Protein AF-A0A9E7K334-F1 (afdb_monomer_lite)

InterPro domains:
  IPR000999 Ribonuclease III domain [PF00636] (118-177)
  IPR000999 Ribonuclease III domain [PS00517] (118-126)
  IPR000999 Ribonuclease III domain [PS50142] (82-189)
  IPR000999 Ribonuclease III domain [SM00535] (97-189)
  IPR000999 Ribonuclease III domain [cd00593] (10-52)
  IPR000999 Ribonuclease III domain [cd00593] (98-179)
  IPR036389 Ribonuclease III, endonuclease domain superfamily [G3DSA:1.10.1520.10] (3-56)
  IPR036389 Ribonuclease III, endonuclease domain superfamily [G3DSA:1.10.1520.10] (74-189)
  IPR036389 Ribonuclease III, endonuclease domain superfamily [SSF69065] (11-59)
  IPR036389 Ribonuclease III, endonuclease domain superfamily [SSF69065] (74-184)

Foldseek 3Di:
DDDDPPPPAADADPVRDGPGPDPVVVVVLVVVLVVLCVVPNPVSSCVVCVVVVNNDDPDVVVVVVVLVVQQVQVVVDDPVLLVVVCVLVVHDDPRSSLVVLCQEDCQCVVVPDPGHNPVVVVVVLVVQLVVQLVVCVVVPPPDDPVVSVVSSVVSPDPVVVLLVCVVSVVNVSRDHDDPVVVVVNVVSD

Organism: NCBI:txid320322

Secondary structure (DSSP, 8-state):
---------SEEPTTS-EE-S-HHHHHHHHHHHHHHHHHHHHHHHHHHHHHTT------HHHHHHHHHHHHHHHTTS-HHHHHHHHHHHT---SSHHHHHHHTB-GGGGGGT-S--THHHHHHHHHHHHHHHHHHHHHH-TTS-HHHHHHHHHHHS-HHHHHHHHHHTT-GGG-B---HHHHHHHHTT-

pLDDT: mean 79.36, std 13.95, range [35.25, 97.0]

Sequence (189 aa):
MTEEISVVVGNPCDKDHRWMCSKTIADCVEALVGAYYAGGGLPAALQVMRWLGVNIKIDKVLVEEAKMSAFHWYHLSKVSEIEFLESKLNYMFTVKGLLLEAITHPSLQELGLDYCYQRLEFLGDSVWDLLITWHHFLSRKNIDPGVLTDLRSASVNNENFAQVAVRNNFDKYLRHSSGILSAQIKDCY

Structure (mmCIF, N/CA/C/O backbone):
data_AF-A0A9E7K334-F1
#
_entry.id   AF-A0A9E7K334-F1
#
loop_
_atom_site.group_PDB
_atom_site.id
_atom_site.type_symbol
_atom_site.label_atom_id
_atom_site.label_alt_id
_atom_site.label_comp_id
_atom_site.label_asym_id
_atom_site.label_entity_id
_atom_site.label_seq_id
_atom_site.pdbx_PDB_ins_code
_atom_site.Cartn_x
_atom_site.Cartn_y
_atom_site.Cartn_z
_atom_site.occupancy
_atom_site.B_iso_or_equiv
_atom_site.auth_seq_id
_atom_site.auth_comp_id
_atom_site.auth_asym_id
_atom_site.auth_atom_id
_atom_site.pdbx_PDB_model_num
ATOM 1 N N . MET A 1 1 ? 33.412 -31.595 -3.167 1.00 35.25 1 MET A N 1
ATOM 2 C CA . MET A 1 1 ? 33.852 -30.255 -2.731 1.00 35.25 1 MET A CA 1
ATOM 3 C C . MET A 1 1 ? 33.521 -29.290 -3.847 1.00 35.25 1 MET A C 1
ATOM 5 O O . MET A 1 1 ? 34.287 -29.172 -4.789 1.00 35.25 1 MET A O 1
ATOM 9 N N . THR A 1 2 ? 32.327 -28.714 -3.811 1.00 35.31 2 THR A N 1
ATOM 10 C CA . THR A 1 2 ? 31.955 -27.595 -4.679 1.00 35.31 2 THR A CA 1
ATOM 11 C C . THR A 1 2 ? 32.258 -26.336 -3.888 1.00 35.31 2 THR A C 1
ATOM 13 O O . THR A 1 2 ? 31.645 -26.119 -2.846 1.00 35.31 2 THR A O 1
ATOM 16 N N . GLU A 1 3 ? 33.269 -25.588 -4.319 1.00 38.59 3 GLU A N 1
ATOM 17 C CA . GLU A 1 3 ? 33.616 -24.291 -3.742 1.00 38.59 3 GLU A CA 1
ATOM 18 C C . GLU A 1 3 ? 32.412 -23.352 -3.881 1.00 38.59 3 GLU A C 1
ATOM 20 O O . GLU A 1 3 ? 31.950 -23.073 -4.989 1.00 38.59 3 GLU A O 1
ATOM 25 N N . GLU A 1 4 ? 31.871 -22.898 -2.748 1.00 40.00 4 GLU A N 1
ATOM 26 C CA . GLU A 1 4 ? 30.969 -21.752 -2.723 1.00 40.00 4 GLU A CA 1
ATOM 27 C C . GLU A 1 4 ? 31.766 -20.536 -3.191 1.00 40.00 4 GLU A C 1
ATOM 29 O O . GLU A 1 4 ? 32.668 -20.056 -2.504 1.00 40.00 4 GLU A O 1
ATOM 34 N N . ILE A 1 5 ? 31.448 -20.052 -4.390 1.00 37.56 5 ILE A N 1
ATOM 35 C CA . ILE A 1 5 ? 31.971 -18.786 -4.889 1.00 37.56 5 ILE A CA 1
ATOM 36 C C . ILE A 1 5 ? 31.376 -17.694 -4.000 1.00 37.56 5 ILE A C 1
ATOM 38 O O . ILE A 1 5 ? 30.218 -17.302 -4.158 1.00 37.56 5 ILE A O 1
ATOM 42 N N . SER A 1 6 ? 32.163 -17.211 -3.041 1.00 38.16 6 SER A N 1
ATOM 43 C CA . SER A 1 6 ? 31.840 -16.027 -2.259 1.00 38.16 6 SER A CA 1
ATOM 44 C C . SER A 1 6 ? 31.904 -14.814 -3.184 1.00 38.16 6 SER A C 1
ATOM 46 O O . SER A 1 6 ? 32.956 -14.231 -3.443 1.00 38.16 6 SER A O 1
ATOM 48 N N . VAL A 1 7 ? 30.753 -14.435 -3.738 1.00 44.81 7 VAL A N 1
ATOM 49 C CA . VAL A 1 7 ? 30.624 -13.185 -4.485 1.00 44.81 7 VAL A CA 1
ATOM 50 C C . VAL A 1 7 ? 30.766 -12.041 -3.481 1.00 44.81 7 VAL A C 1
ATOM 52 O O . VAL A 1 7 ? 29.815 -11.655 -2.802 1.00 44.81 7 VAL A O 1
ATOM 55 N N . VAL A 1 8 ? 31.983 -11.516 -3.342 1.00 47.50 8 VAL A N 1
ATOM 56 C CA . VAL A 1 8 ? 32.253 -10.327 -2.530 1.00 47.50 8 VAL A CA 1
ATOM 57 C C . VAL A 1 8 ? 31.728 -9.113 -3.295 1.00 47.50 8 VAL A C 1
ATOM 59 O O . VAL A 1 8 ? 32.392 -8.570 -4.175 1.00 47.50 8 VAL A O 1
ATOM 62 N N . VAL A 1 9 ? 30.491 -8.713 -2.993 1.00 49.50 9 VAL A N 1
ATOM 63 C CA . VAL A 1 9 ? 29.871 -7.514 -3.568 1.00 49.50 9 VAL A CA 1
ATOM 64 C C . VAL A 1 9 ? 30.373 -6.275 -2.818 1.00 49.50 9 VAL A C 1
ATOM 66 O O . VAL A 1 9 ? 29.851 -5.925 -1.758 1.00 49.50 9 VAL A O 1
ATOM 69 N N . GLY A 1 10 ? 31.364 -5.602 -3.406 1.00 52.12 10 GLY A N 1
ATOM 70 C CA . GLY A 1 10 ? 31.770 -4.237 -3.062 1.00 52.12 10 GLY A CA 1
ATOM 71 C C . GLY A 1 10 ? 32.963 -4.104 -2.112 1.00 52.12 10 GLY A C 1
ATOM 72 O O . GLY A 1 10 ? 33.175 -4.931 -1.227 1.00 52.12 10 GLY A O 1
ATOM 73 N N . ASN A 1 11 ? 33.734 -3.025 -2.287 1.00 49.75 11 ASN A N 1
ATOM 74 C CA . ASN A 1 11 ? 34.810 -2.665 -1.362 1.00 49.75 11 ASN A CA 1
ATOM 75 C C . ASN A 1 11 ? 34.204 -2.073 -0.073 1.00 49.75 11 ASN A C 1
ATOM 77 O O . ASN A 1 11 ? 33.336 -1.194 -0.169 1.00 49.75 11 ASN A O 1
ATOM 81 N N . PRO A 1 12 ? 34.634 -2.523 1.118 1.00 48.94 12 PRO A N 1
ATOM 82 C CA . PRO A 1 12 ? 34.225 -1.919 2.380 1.00 48.94 12 PRO A CA 1
ATOM 83 C C . PRO A 1 12 ? 34.868 -0.532 2.548 1.00 48.94 12 PRO A C 1
ATOM 85 O O . PRO A 1 12 ? 36.036 -0.333 2.221 1.00 48.94 12 PRO A O 1
ATOM 88 N N . CYS A 1 13 ? 34.097 0.429 3.052 1.00 55.19 13 CYS A N 1
ATOM 89 C CA . CYS A 1 13 ? 34.580 1.727 3.535 1.00 55.19 13 CYS A CA 1
ATOM 90 C C . CYS A 1 13 ? 34.725 1.690 5.067 1.00 55.19 13 CYS A C 1
ATOM 92 O O . CYS A 1 13 ? 34.032 0.914 5.722 1.00 55.19 13 CYS A O 1
ATOM 94 N N . ASP A 1 14 ? 35.533 2.588 5.642 1.00 55.50 14 ASP A N 1
ATOM 95 C CA . ASP A 1 14 ? 35.816 2.763 7.085 1.00 55.50 14 ASP A CA 1
ATOM 96 C C . ASP A 1 14 ? 34.581 3.018 7.992 1.00 55.50 14 ASP A C 1
ATOM 98 O O . ASP A 1 14 ? 34.719 3.306 9.179 1.00 55.50 14 ASP A O 1
ATOM 102 N N . LYS A 1 15 ? 33.363 2.951 7.438 1.00 58.75 15 LYS A N 1
ATOM 103 C CA . LYS A 1 15 ? 32.066 3.126 8.115 1.00 58.75 15 LYS A CA 1
ATOM 104 C C . LYS A 1 15 ? 31.088 1.965 7.864 1.00 58.75 15 LYS A C 1
ATOM 106 O O . LYS A 1 15 ? 29.882 2.182 7.885 1.00 58.75 15 LYS A O 1
ATOM 111 N N . ASP A 1 16 ? 31.582 0.772 7.530 1.00 53.31 16 ASP A N 1
ATOM 112 C CA . ASP A 1 16 ? 30.775 -0.419 7.191 1.00 53.31 16 ASP A CA 1
ATOM 113 C C . ASP A 1 16 ? 29.816 -0.246 5.993 1.00 53.31 16 ASP A C 1
ATOM 115 O O . ASP A 1 16 ? 28.934 -1.070 5.741 1.00 53.31 16 ASP A O 1
ATOM 119 N N . HIS A 1 17 ? 30.005 0.796 5.179 1.00 48.62 17 HIS A N 1
ATOM 120 C CA . HIS A 1 17 ? 29.301 0.929 3.909 1.00 48.62 17 HIS A CA 1
ATOM 121 C C . HIS A 1 17 ? 29.925 -0.006 2.869 1.00 48.62 17 HIS A C 1
ATOM 123 O O . HIS A 1 17 ? 31.137 0.026 2.642 1.00 48.62 17 HIS A O 1
ATOM 129 N N . ARG A 1 18 ? 29.097 -0.802 2.187 1.00 50.75 18 ARG A N 1
ATOM 130 C CA . ARG A 1 18 ? 29.520 -1.559 1.002 1.00 50.75 18 ARG A CA 1
ATOM 131 C C . ARG A 1 18 ? 29.333 -0.697 -0.237 1.00 50.75 18 ARG A C 1
ATOM 133 O O . ARG A 1 18 ? 28.209 -0.335 -0.579 1.00 50.75 18 ARG A O 1
ATOM 140 N N . TRP A 1 19 ? 30.423 -0.383 -0.930 1.00 48.03 19 TRP A N 1
ATOM 141 C CA . TRP A 1 19 ? 30.354 0.268 -2.236 1.00 48.03 19 TRP A CA 1
ATOM 142 C C . TRP A 1 19 ? 29.969 -0.785 -3.280 1.00 48.03 19 TRP A C 1
ATOM 144 O O . TRP A 1 19 ? 30.826 -1.496 -3.803 1.00 48.03 19 TRP A O 1
ATOM 154 N N . MET A 1 20 ? 28.667 -0.966 -3.524 1.00 54.03 20 MET A N 1
ATOM 155 C CA . MET A 1 20 ? 28.202 -1.902 -4.550 1.00 54.03 20 MET A CA 1
ATOM 156 C C . MET A 1 20 ? 28.583 -1.394 -5.945 1.00 54.03 20 MET A C 1
ATOM 158 O O . MET A 1 20 ? 28.435 -0.212 -6.259 1.00 54.03 20 MET A O 1
ATOM 162 N N . CYS A 1 21 ? 29.097 -2.303 -6.775 1.00 53.19 21 CYS A N 1
ATOM 163 C CA . CYS A 1 21 ? 29.478 -2.051 -8.159 1.00 53.19 21 CYS A CA 1
ATOM 164 C C . CYS A 1 21 ? 28.343 -1.378 -8.948 1.00 53.19 21 CYS A C 1
ATOM 166 O O . CYS A 1 21 ? 27.245 -1.912 -8.997 1.00 53.19 21 CYS A O 1
ATOM 168 N N . SER A 1 22 ? 28.669 -0.242 -9.580 1.00 66.62 22 SER A N 1
ATOM 169 C CA . SER A 1 22 ? 27.942 0.499 -10.625 1.00 66.62 22 SER A CA 1
ATOM 170 C C . SER A 1 22 ? 26.412 0.558 -10.507 1.00 66.62 22 SER A C 1
ATOM 172 O O . SER A 1 22 ? 25.726 -0.428 -10.759 1.00 66.62 22 SER A O 1
ATOM 174 N N . LYS A 1 23 ? 25.870 1.764 -10.275 1.00 76.50 23 LYS A N 1
ATOM 175 C CA . LYS A 1 23 ? 24.434 2.095 -10.383 1.00 76.50 23 LYS A CA 1
ATOM 176 C C . LYS A 1 23 ? 23.747 1.405 -11.575 1.00 76.50 23 LYS A C 1
ATOM 178 O O . LYS A 1 23 ? 22.671 0.851 -11.419 1.00 76.50 23 LYS A O 1
ATOM 183 N N . THR A 1 24 ? 24.436 1.309 -12.711 1.00 82.19 24 THR A N 1
ATOM 184 C CA . THR A 1 24 ? 23.955 0.622 -13.915 1.00 82.19 24 THR A CA 1
ATOM 185 C C . THR A 1 24 ? 23.600 -0.854 -13.700 1.00 82.19 24 THR A C 1
ATOM 187 O O . THR A 1 24 ? 22.625 -1.323 -14.271 1.00 82.19 24 THR A O 1
ATOM 190 N N . ILE A 1 25 ? 24.359 -1.609 -12.898 1.00 83.56 25 ILE A N 1
ATOM 191 C CA . ILE A 1 25 ? 24.063 -3.028 -12.627 1.00 83.56 25 ILE A CA 1
ATOM 192 C C . ILE A 1 25 ? 22.787 -3.146 -11.791 1.00 83.56 25 ILE A C 1
ATOM 194 O O . ILE A 1 25 ? 21.953 -4.003 -12.080 1.00 83.56 25 ILE A O 1
ATOM 198 N N . ALA A 1 26 ? 22.618 -2.276 -10.792 1.00 84.75 26 ALA A N 1
ATOM 199 C CA . ALA A 1 26 ? 21.392 -2.216 -10.002 1.00 84.75 26 ALA A CA 1
ATOM 200 C C . ALA A 1 26 ? 20.187 -1.863 -10.889 1.00 84.75 26 ALA A C 1
ATOM 202 O O . ALA A 1 26 ? 19.209 -2.608 -10.893 1.00 84.75 26 ALA A O 1
ATOM 203 N N . ASP A 1 27 ? 20.313 -0.831 -11.729 1.00 87.38 27 ASP A N 1
ATOM 204 C CA . ASP A 1 27 ? 19.273 -0.428 -12.683 1.00 87.38 27 ASP A CA 1
ATOM 205 C C . ASP A 1 27 ? 18.908 -1.586 -13.646 1.00 87.38 27 ASP A C 1
ATOM 207 O O . ASP A 1 27 ? 17.738 -1.813 -13.957 1.00 87.38 27 ASP A O 1
ATOM 211 N N . CYS A 1 28 ? 19.890 -2.381 -14.099 1.00 91.12 28 CYS A N 1
ATOM 212 C CA . CYS A 1 28 ? 19.638 -3.566 -14.929 1.00 91.12 28 CYS A CA 1
ATOM 213 C C . CYS A 1 28 ? 18.858 -4.661 -14.187 1.00 91.12 28 CYS A C 1
ATOM 215 O O . CYS A 1 28 ? 17.998 -5.308 -14.788 1.00 91.12 28 CYS A O 1
ATOM 217 N N . VAL A 1 29 ? 19.149 -4.889 -12.904 1.00 91.62 29 VAL A N 1
ATOM 218 C CA . VAL A 1 29 ? 18.409 -5.854 -12.077 1.00 91.62 29 VAL A CA 1
ATOM 219 C C . VAL A 1 29 ? 16.972 -5.377 -11.856 1.00 91.62 29 VAL A C 1
ATOM 221 O O . VAL A 1 29 ? 16.045 -6.170 -12.012 1.00 91.62 29 VAL A O 1
ATOM 224 N N . GLU A 1 30 ? 16.763 -4.089 -11.575 1.00 91.75 30 GLU A N 1
ATOM 225 C CA . GLU A 1 30 ? 15.427 -3.491 -11.456 1.00 91.75 30 GLU A CA 1
ATOM 226 C C . GLU A 1 30 ? 14.624 -3.647 -12.754 1.00 91.75 30 GLU A C 1
ATOM 228 O O . GLU A 1 30 ? 13.479 -4.108 -12.731 1.00 91.75 30 GLU A O 1
ATOM 233 N N . ALA A 1 31 ? 15.244 -3.357 -13.901 1.00 93.19 31 ALA A N 1
ATOM 234 C CA . ALA A 1 31 ? 14.626 -3.538 -15.211 1.00 93.19 31 ALA A CA 1
ATOM 235 C C . ALA A 1 31 ? 14.276 -5.009 -15.492 1.00 93.19 31 ALA A C 1
ATOM 237 O O . ALA A 1 31 ? 13.211 -5.297 -16.043 1.00 93.19 31 ALA A O 1
ATOM 238 N N . LEU A 1 32 ? 15.133 -5.953 -15.088 1.00 95.50 32 LEU A N 1
ATOM 239 C CA . LEU A 1 32 ? 14.876 -7.385 -15.228 1.00 95.50 32 LEU A CA 1
ATOM 240 C C . LEU A 1 32 ? 13.668 -7.822 -14.388 1.00 95.50 32 LEU A C 1
ATOM 242 O O . LEU A 1 32 ? 12.778 -8.499 -14.903 1.00 95.50 32 LEU A O 1
ATOM 246 N N . VAL A 1 33 ? 13.599 -7.408 -13.120 1.00 95.44 33 VAL A N 1
ATOM 247 C CA . VAL A 1 33 ? 12.440 -7.678 -12.253 1.00 95.44 33 VAL A CA 1
ATOM 248 C C . VAL A 1 33 ? 11.169 -7.075 -12.856 1.00 95.44 33 VAL A C 1
ATOM 250 O O . VAL A 1 33 ? 10.146 -7.759 -12.937 1.00 95.44 33 VAL A O 1
ATOM 253 N N . GLY A 1 34 ? 11.249 -5.840 -13.359 1.00 94.81 34 GLY A N 1
ATOM 254 C CA . GLY A 1 34 ? 10.156 -5.170 -14.063 1.00 94.81 34 GLY A CA 1
ATOM 255 C C . GLY A 1 34 ? 9.679 -5.936 -15.300 1.00 94.81 34 GLY A C 1
ATOM 256 O O . GLY A 1 34 ? 8.475 -6.086 -15.494 1.00 94.81 34 GLY A O 1
ATOM 257 N N . ALA A 1 35 ? 10.590 -6.495 -16.100 1.00 96.06 35 ALA A N 1
ATOM 258 C CA . ALA A 1 35 ? 10.247 -7.303 -17.271 1.00 96.06 35 ALA A CA 1
ATOM 259 C C . ALA A 1 35 ? 9.512 -8.601 -16.893 1.00 96.06 35 ALA A C 1
ATOM 261 O O . ALA A 1 35 ? 8.502 -8.942 -17.513 1.00 96.06 35 ALA A O 1
ATOM 262 N N . TYR A 1 36 ? 9.971 -9.299 -15.848 1.00 97.00 36 TYR A N 1
ATOM 263 C CA . TYR A 1 36 ? 9.280 -10.482 -15.325 1.00 97.00 36 TYR A CA 1
ATOM 264 C C . TYR A 1 36 ? 7.883 -10.125 -14.809 1.00 97.00 36 TYR A C 1
ATOM 266 O O . TYR A 1 36 ? 6.915 -10.810 -15.144 1.00 97.00 36 TYR A O 1
ATOM 274 N N . TYR A 1 37 ? 7.756 -9.035 -14.049 1.00 96.00 37 TYR A N 1
ATOM 275 C CA . TYR A 1 37 ? 6.459 -8.571 -13.562 1.00 96.00 37 TYR A CA 1
ATOM 276 C C . TYR A 1 37 ? 5.519 -8.182 -14.712 1.00 96.00 37 TYR A C 1
ATOM 278 O O . TYR A 1 37 ? 4.357 -8.582 -14.717 1.00 96.00 37 TYR A O 1
ATOM 286 N N . ALA A 1 38 ? 6.017 -7.473 -15.726 1.00 94.25 38 ALA A N 1
ATOM 287 C CA . ALA A 1 38 ? 5.211 -7.060 -16.869 1.00 94.25 38 ALA A CA 1
ATOM 288 C C . ALA A 1 38 ? 4.718 -8.245 -17.717 1.00 94.25 38 ALA A C 1
ATOM 290 O O . ALA A 1 38 ? 3.608 -8.197 -18.246 1.00 94.25 38 ALA A O 1
ATOM 291 N N . GLY A 1 39 ? 5.526 -9.303 -17.847 1.00 94.19 39 GLY A N 1
ATOM 292 C CA . GLY A 1 39 ? 5.182 -10.491 -18.632 1.00 94.19 39 GLY A CA 1
ATOM 293 C C . GLY A 1 39 ? 4.353 -11.538 -17.883 1.00 94.19 39 GLY A C 1
ATOM 294 O O . GLY A 1 39 ? 3.524 -12.205 -18.497 1.00 94.19 39 GLY A O 1
ATOM 295 N N . GLY A 1 40 ? 4.565 -11.703 -16.574 1.00 93.31 40 GLY A N 1
ATOM 296 C CA . GLY A 1 40 ? 3.982 -12.806 -15.798 1.00 93.31 40 GLY A CA 1
ATOM 297 C C . GLY A 1 40 ? 3.508 -12.442 -14.391 1.00 93.31 40 GLY A C 1
ATOM 298 O O . GLY A 1 40 ? 3.220 -13.336 -13.593 1.00 93.31 40 GLY A O 1
ATOM 299 N N . GLY A 1 41 ? 3.427 -11.152 -14.066 1.00 93.25 41 GLY A N 1
ATOM 300 C CA . GLY A 1 41 ? 2.970 -10.648 -12.775 1.00 93.25 41 GLY A CA 1
ATOM 301 C C . GLY A 1 41 ? 3.874 -11.038 -11.604 1.00 93.25 41 GLY A C 1
ATOM 302 O O . GLY A 1 41 ? 5.047 -11.391 -11.756 1.00 93.25 41 GLY A O 1
ATOM 303 N N . LEU A 1 42 ? 3.300 -10.995 -10.401 1.00 91.19 42 LEU A N 1
ATOM 304 C CA . LEU A 1 42 ? 4.007 -11.309 -9.159 1.00 91.19 42 LEU A CA 1
ATOM 305 C C . LEU A 1 42 ? 4.661 -12.710 -9.147 1.00 91.19 42 LEU A C 1
ATOM 307 O O . LEU A 1 42 ? 5.800 -12.806 -8.692 1.00 91.19 42 LEU A O 1
ATOM 311 N N . PRO A 1 43 ? 4.035 -13.792 -9.663 1.00 91.38 43 PRO A N 1
ATOM 312 C CA . PRO A 1 43 ? 4.676 -15.109 -9.694 1.00 91.38 43 PRO A CA 1
ATOM 313 C C . PRO A 1 43 ? 5.997 -15.133 -10.476 1.00 91.38 43 PRO A C 1
ATOM 315 O O . PRO A 1 43 ? 6.971 -15.727 -10.012 1.00 91.38 43 PRO A O 1
ATOM 318 N N . ALA A 1 44 ? 6.051 -14.456 -11.626 1.00 94.25 44 ALA A N 1
ATOM 319 C CA . ALA A 1 44 ? 7.269 -14.340 -12.423 1.00 94.25 44 ALA A CA 1
ATOM 320 C C . ALA A 1 44 ? 8.320 -13.471 -11.712 1.00 94.25 44 ALA A C 1
ATOM 322 O O . ALA A 1 44 ? 9.485 -13.860 -11.630 1.00 94.25 44 ALA A O 1
ATOM 323 N N . ALA A 1 45 ? 7.915 -12.347 -11.112 1.00 93.88 45 ALA A N 1
ATOM 324 C CA . ALA A 1 45 ? 8.818 -11.514 -10.316 1.00 93.88 45 ALA A CA 1
ATOM 325 C C . ALA A 1 45 ? 9.460 -12.304 -9.154 1.00 93.88 45 ALA A C 1
ATOM 327 O O . ALA A 1 45 ? 10.667 -12.234 -8.938 1.00 93.88 4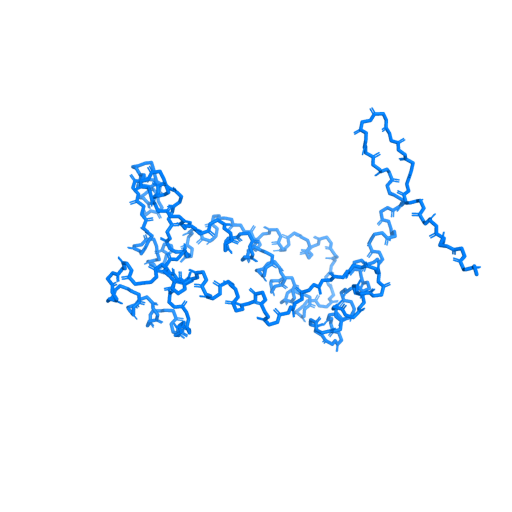5 ALA A O 1
ATOM 328 N N . LEU 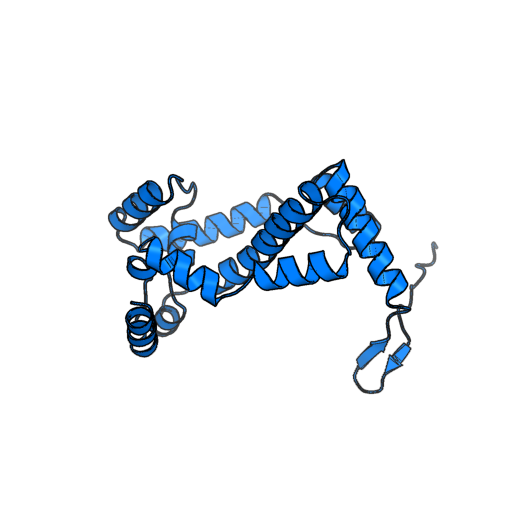A 1 46 ? 8.694 -13.143 -8.449 1.00 91.38 46 LEU A N 1
ATOM 329 C CA . LEU A 1 46 ? 9.231 -14.012 -7.393 1.00 91.38 46 LEU A CA 1
ATOM 330 C C . LEU A 1 46 ? 10.226 -15.046 -7.922 1.00 91.38 46 LEU A C 1
ATOM 332 O O . LEU A 1 46 ? 11.186 -15.386 -7.229 1.00 91.38 46 LEU A O 1
ATOM 336 N N . GLN A 1 47 ? 10.007 -15.560 -9.132 1.00 91.44 47 GLN A N 1
ATOM 337 C CA . GLN A 1 47 ? 10.919 -16.512 -9.755 1.00 91.44 47 GLN A CA 1
ATOM 338 C C . GLN A 1 47 ? 12.292 -15.883 -10.010 1.00 91.44 47 GLN A C 1
ATOM 340 O O . GLN A 1 47 ? 13.303 -16.481 -9.639 1.00 91.44 47 GLN A O 1
ATOM 345 N N . VAL A 1 48 ? 12.340 -14.675 -10.583 1.00 93.81 48 VAL A N 1
ATOM 346 C CA . VAL A 1 48 ? 13.618 -13.988 -10.818 1.00 93.81 48 VAL A CA 1
ATOM 347 C C . VAL A 1 48 ? 14.282 -13.552 -9.512 1.00 93.81 48 VAL A C 1
ATOM 349 O O . VAL A 1 48 ? 15.494 -13.682 -9.383 1.00 93.81 48 VAL A O 1
ATOM 352 N N . MET A 1 49 ? 13.514 -13.159 -8.490 1.00 91.31 49 MET A N 1
ATOM 353 C CA . MET A 1 49 ? 14.067 -12.853 -7.162 1.00 91.31 49 MET A CA 1
ATOM 354 C C . MET A 1 49 ? 14.745 -14.070 -6.521 1.00 91.31 49 MET A C 1
ATOM 356 O O . MET A 1 49 ? 15.847 -13.952 -5.988 1.00 91.31 49 MET A O 1
ATOM 360 N N . ARG A 1 50 ? 14.150 -15.265 -6.642 1.00 90.38 50 ARG A N 1
ATOM 361 C CA . ARG A 1 50 ? 14.789 -16.515 -6.192 1.00 90.38 50 ARG A CA 1
ATOM 362 C C . ARG A 1 50 ? 16.070 -16.813 -6.963 1.00 90.38 50 ARG A C 1
ATOM 364 O O . ARG A 1 50 ? 17.041 -17.253 -6.358 1.00 90.38 50 ARG A O 1
ATOM 371 N N . TRP A 1 51 ? 16.080 -16.563 -8.273 1.00 91.81 51 TRP A N 1
ATOM 372 C CA . TRP A 1 51 ? 17.281 -16.713 -9.100 1.00 91.81 51 TRP A CA 1
ATOM 373 C C . TRP A 1 51 ? 18.399 -15.743 -8.682 1.00 91.81 51 TRP A C 1
ATOM 375 O O . TRP A 1 51 ? 19.559 -16.140 -8.649 1.00 91.81 51 TRP A O 1
ATOM 385 N N . LEU A 1 52 ? 18.053 -14.524 -8.255 1.00 90.81 52 LEU A N 1
ATOM 386 C CA . LEU A 1 52 ? 18.981 -13.548 -7.664 1.00 90.81 52 LEU A CA 1
ATOM 387 C C . LEU A 1 52 ? 19.460 -13.926 -6.245 1.00 90.81 52 LEU A C 1
ATOM 389 O O . LEU A 1 52 ? 20.199 -13.165 -5.625 1.00 90.81 52 LEU A O 1
ATOM 393 N N . GLY A 1 53 ? 19.035 -15.071 -5.702 1.00 89.19 53 GLY A N 1
ATOM 394 C CA . GLY A 1 53 ? 19.367 -15.505 -4.343 1.00 89.19 53 GLY A CA 1
ATOM 395 C C . GLY A 1 53 ? 18.530 -14.836 -3.247 1.00 89.19 53 GLY A C 1
ATOM 396 O O . GLY A 1 53 ? 18.771 -15.069 -2.063 1.00 89.19 53 GLY A O 1
ATOM 397 N N . VAL A 1 54 ? 17.517 -14.041 -3.607 1.00 85.88 54 VAL A N 1
ATOM 398 C CA . VAL A 1 54 ? 16.599 -13.406 -2.655 1.00 85.88 54 VAL A CA 1
ATOM 399 C C . VAL A 1 54 ? 15.397 -14.320 -2.436 1.00 85.88 54 VAL A C 1
ATOM 401 O O . VAL A 1 54 ? 14.430 -14.337 -3.202 1.00 85.88 54 VAL A O 1
ATOM 404 N N . ASN A 1 55 ? 15.449 -15.114 -1.368 1.00 79.31 55 ASN A N 1
ATOM 405 C CA . ASN A 1 55 ? 14.373 -16.045 -1.047 1.00 79.31 55 ASN A CA 1
ATOM 406 C C . ASN A 1 55 ? 13.219 -15.346 -0.308 1.00 79.31 55 ASN A C 1
ATOM 408 O O . ASN A 1 55 ? 13.158 -15.338 0.923 1.00 79.31 55 ASN A O 1
ATOM 412 N N . ILE A 1 56 ? 12.289 -14.769 -1.068 1.00 79.31 56 ILE A N 1
ATOM 413 C CA . ILE A 1 56 ? 11.064 -14.177 -0.521 1.00 79.31 56 ILE A CA 1
ATOM 414 C C . ILE A 1 56 ? 10.053 -15.291 -0.232 1.00 79.31 56 ILE A C 1
ATOM 416 O O . ILE A 1 56 ? 9.544 -15.957 -1.141 1.00 79.31 56 ILE A O 1
ATOM 420 N N . LYS A 1 57 ? 9.725 -15.471 1.049 1.00 71.38 57 LYS A N 1
ATOM 421 C CA . LYS A 1 57 ? 8.623 -16.335 1.478 1.00 71.38 57 LYS A CA 1
ATOM 422 C C . LYS A 1 57 ? 7.310 -15.564 1.344 1.00 71.38 57 LYS A C 1
ATOM 424 O O . LYS A 1 57 ? 6.962 -14.788 2.222 1.00 71.38 57 LYS A O 1
ATOM 429 N N . ILE A 1 58 ? 6.573 -15.792 0.261 1.00 66.88 58 ILE A N 1
ATOM 430 C CA . ILE A 1 58 ? 5.139 -15.461 0.190 1.00 66.88 58 ILE A CA 1
ATOM 431 C C . ILE A 1 58 ? 4.379 -16.753 0.466 1.00 66.88 58 ILE A C 1
ATOM 433 O O . ILE A 1 58 ? 3.784 -17.353 -0.426 1.00 66.88 58 ILE A O 1
ATOM 437 N N . ASP A 1 59 ? 4.534 -17.265 1.684 1.00 67.44 59 ASP A N 1
ATOM 438 C CA . ASP A 1 59 ? 3.858 -18.494 2.076 1.00 67.44 59 ASP A CA 1
ATOM 439 C C . ASP A 1 59 ? 2.472 -18.163 2.630 1.00 67.44 59 ASP A C 1
ATOM 441 O O . ASP A 1 59 ? 2.292 -17.167 3.337 1.00 67.44 59 ASP A O 1
ATOM 445 N N . LYS A 1 60 ? 1.497 -19.028 2.344 1.00 70.94 60 LYS A N 1
ATOM 446 C CA . LYS A 1 60 ? 0.147 -18.930 2.908 1.00 70.94 60 LYS A CA 1
ATOM 447 C C . LYS A 1 60 ? 0.203 -18.886 4.434 1.00 70.94 60 LYS A C 1
ATOM 449 O O . LYS A 1 60 ? -0.602 -18.192 5.036 1.00 70.94 60 LYS A O 1
ATOM 454 N N . VAL A 1 61 ? 1.191 -19.548 5.039 1.00 73.69 61 VAL A N 1
ATOM 455 C CA . VAL A 1 61 ? 1.421 -19.556 6.491 1.00 73.69 61 VAL A CA 1
ATOM 456 C C . VAL A 1 61 ? 1.587 -18.145 7.064 1.00 73.69 61 VAL A C 1
ATOM 458 O O . VAL A 1 61 ? 0.927 -17.825 8.042 1.00 73.69 61 VAL A O 1
ATOM 461 N N . LEU A 1 62 ? 2.376 -17.269 6.431 1.00 70.69 62 LEU A N 1
ATOM 462 C CA . LEU A 1 62 ? 2.593 -15.899 6.928 1.00 70.69 62 LEU A CA 1
ATOM 463 C C . LEU A 1 62 ? 1.325 -15.040 6.820 1.00 70.69 62 LEU A C 1
ATOM 465 O O . LEU A 1 62 ? 1.059 -14.192 7.671 1.00 70.69 62 LEU A O 1
ATOM 469 N N . VAL A 1 63 ? 0.519 -15.281 5.782 1.00 76.50 63 VAL A N 1
ATOM 470 C CA . VAL A 1 63 ? -0.795 -14.643 5.636 1.00 76.50 63 VAL A CA 1
ATOM 471 C C . VAL A 1 63 ? -1.744 -15.134 6.729 1.00 76.50 63 VAL A C 1
ATOM 473 O O . VAL A 1 63 ? -2.452 -14.327 7.324 1.00 76.50 63 VAL A O 1
ATOM 476 N N . GLU A 1 64 ? -1.749 -16.432 7.029 1.00 77.88 64 GLU A N 1
ATOM 477 C CA . GLU A 1 64 ? -2.558 -16.990 8.115 1.00 77.88 64 GLU A CA 1
ATOM 478 C C . GLU A 1 64 ? -2.091 -16.512 9.499 1.00 77.88 64 GLU A C 1
ATOM 480 O O . GLU A 1 64 ? -2.928 -16.200 10.335 1.00 77.88 64 GLU A O 1
ATOM 485 N N . GLU A 1 65 ? -0.791 -16.344 9.746 1.00 77.44 65 GLU A N 1
ATOM 486 C CA . GLU A 1 65 ? -0.273 -15.757 10.993 1.00 77.44 65 GLU A CA 1
ATOM 487 C C . GLU A 1 65 ? -0.724 -14.301 11.183 1.00 77.44 65 GLU A C 1
ATOM 489 O O . GLU A 1 65 ? -1.168 -13.918 12.273 1.00 77.44 65 GLU A O 1
ATOM 494 N N . ALA A 1 66 ? -0.672 -13.493 10.118 1.00 75.44 66 ALA A N 1
ATOM 495 C CA . ALA A 1 66 ? -1.180 -12.122 10.140 1.00 75.44 66 ALA A CA 1
ATOM 496 C C . ALA A 1 66 ? -2.692 -12.097 10.424 1.00 75.44 66 ALA A C 1
ATOM 498 O O . ALA A 1 66 ? -3.161 -11.326 11.261 1.00 75.44 66 ALA A O 1
ATOM 499 N N . LYS A 1 67 ? -3.453 -12.999 9.791 1.00 81.00 67 LYS A N 1
ATOM 500 C CA . LYS A 1 67 ? -4.891 -13.169 10.039 1.00 81.00 67 LYS A CA 1
ATOM 501 C C . LYS A 1 67 ? -5.196 -13.620 11.467 1.00 81.00 67 LYS A C 1
ATOM 503 O O . LYS A 1 67 ? -6.126 -13.099 12.072 1.00 81.00 67 LYS A O 1
ATOM 508 N N . MET A 1 68 ? -4.439 -14.571 12.006 1.00 79.94 68 MET A N 1
ATOM 509 C CA . MET A 1 68 ? -4.616 -15.096 13.362 1.00 79.94 68 MET A CA 1
ATOM 510 C C . MET A 1 68 ? -4.355 -14.024 14.415 1.00 79.94 68 MET A C 1
ATOM 512 O O . MET A 1 68 ? -5.154 -13.864 15.336 1.00 79.94 68 MET A O 1
ATOM 516 N N . SER A 1 69 ? -3.284 -13.249 14.236 1.00 75.62 69 SER A N 1
ATOM 517 C CA . SER A 1 69 ? -3.001 -12.078 15.070 1.00 75.62 69 SER A CA 1
ATOM 518 C C . SER A 1 69 ? -4.188 -11.109 15.027 1.00 75.62 69 SER A C 1
ATOM 520 O O . SER A 1 69 ? -4.711 -10.714 16.069 1.00 75.62 69 SER A O 1
ATOM 522 N N . ALA A 1 70 ? -4.715 -10.858 13.823 1.00 78.62 70 ALA A N 1
ATOM 523 C CA . ALA A 1 70 ? -5.860 -9.984 13.620 1.00 78.62 70 ALA A CA 1
ATOM 524 C C . ALA A 1 70 ? -7.182 -10.470 14.191 1.00 78.62 70 ALA A C 1
ATOM 526 O O . ALA A 1 70 ? -7.981 -9.677 14.693 1.00 78.62 70 ALA A O 1
ATOM 527 N N . PHE A 1 71 ? -7.405 -11.772 14.202 1.00 69.81 71 PHE A N 1
ATOM 528 C CA . PHE A 1 71 ? -8.600 -12.342 14.794 1.00 69.81 71 PHE A CA 1
ATOM 529 C C . PHE A 1 71 ? -8.697 -12.047 16.300 1.00 69.81 71 PHE A C 1
ATOM 531 O O . PHE A 1 71 ? -9.793 -11.802 16.807 1.00 69.81 71 PHE A O 1
ATOM 538 N N . HIS A 1 72 ? -7.563 -11.998 17.007 1.00 70.56 72 HIS A N 1
ATOM 539 C CA . HIS A 1 72 ? -7.537 -11.748 18.449 1.00 70.56 72 HIS A CA 1
ATOM 540 C C . HIS A 1 72 ? -8.045 -10.344 18.818 1.00 70.56 72 HIS A C 1
ATOM 542 O O . HIS A 1 72 ? -8.791 -10.187 19.784 1.00 70.56 72 HIS A O 1
ATOM 548 N N . TRP A 1 73 ? -7.711 -9.325 18.022 1.00 66.94 73 TRP A N 1
ATOM 549 C CA . TRP A 1 73 ? -8.076 -7.931 18.306 1.00 66.94 73 TRP A CA 1
ATOM 550 C C . TRP A 1 73 ? -9.575 -7.653 18.128 1.00 66.94 73 TRP A C 1
ATOM 552 O O . TRP A 1 73 ? -10.136 -6.807 18.826 1.00 66.94 73 TRP A O 1
ATOM 562 N N . TYR A 1 74 ? -10.244 -8.386 17.230 1.00 60.19 74 TYR A N 1
ATOM 563 C CA . TYR A 1 74 ? -11.654 -8.170 16.891 1.00 60.19 74 TYR A CA 1
ATOM 564 C C . TYR A 1 74 ? -12.618 -8.489 18.045 1.00 60.19 74 TYR A C 1
ATOM 566 O O . TYR A 1 74 ? -13.604 -7.773 18.235 1.00 60.19 74 TYR A O 1
ATOM 574 N N . HIS A 1 75 ? -12.314 -9.505 18.862 1.00 60.97 75 HIS A N 1
ATOM 575 C CA . HIS A 1 75 ? -13.170 -9.921 19.981 1.00 60.97 75 HIS A CA 1
ATOM 576 C C . HIS A 1 75 ? -13.347 -8.844 21.071 1.00 60.97 75 HIS A C 1
ATOM 578 O O . HIS A 1 75 ? -14.248 -8.960 21.900 1.00 60.97 75 HIS A O 1
ATOM 584 N N . LEU A 1 76 ? -12.522 -7.791 21.057 1.00 58.00 76 LEU A N 1
ATOM 585 C CA . LEU A 1 76 ? -12.501 -6.714 22.052 1.00 58.00 76 LEU A CA 1
ATOM 586 C C . LEU A 1 76 ? -13.281 -5.454 21.624 1.00 58.00 76 LEU A C 1
ATOM 588 O O . LEU A 1 76 ? -13.412 -4.517 22.411 1.00 58.00 76 LEU A O 1
ATOM 592 N N . SER A 1 77 ? -13.802 -5.400 20.394 1.00 61.16 77 SER A N 1
ATOM 593 C CA . SER A 1 77 ? -14.368 -4.179 19.789 1.00 61.16 77 SER A CA 1
ATOM 594 C C . SER A 1 77 ? -15.856 -4.291 19.428 1.00 61.16 77 SER A C 1
ATOM 596 O O . SER A 1 77 ? -16.353 -5.364 19.091 1.00 61.16 77 SER A O 1
ATOM 598 N N . LYS A 1 78 ? -16.590 -3.166 19.486 1.00 62.94 78 LYS A N 1
ATOM 599 C CA . LYS A 1 78 ? -18.013 -3.088 19.109 1.00 62.94 78 LYS A CA 1
ATOM 600 C C . LYS A 1 78 ? -18.187 -3.383 17.613 1.00 62.94 78 LYS A C 1
ATOM 602 O O . LYS A 1 78 ? -17.819 -2.579 16.764 1.00 62.94 78 LYS A O 1
ATOM 607 N N . VAL A 1 79 ? -18.801 -4.524 17.312 1.00 66.38 79 VAL A N 1
ATOM 608 C CA . VAL A 1 79 ? -19.007 -5.086 15.962 1.00 66.38 79 VAL A CA 1
ATOM 609 C C . VAL A 1 79 ? -19.660 -4.114 14.961 1.00 66.38 79 VAL A C 1
ATOM 611 O O . VAL A 1 79 ? -19.345 -4.165 13.774 1.00 66.38 79 VAL A O 1
ATOM 614 N N . SER A 1 80 ? -20.508 -3.195 15.431 1.00 73.25 80 SER A N 1
ATOM 615 C CA . SER A 1 80 ? -21.328 -2.318 14.584 1.00 73.25 80 SER A CA 1
ATOM 616 C C . SER A 1 80 ? -20.552 -1.262 13.786 1.00 73.25 80 SER A C 1
ATOM 618 O O . SER A 1 80 ? -20.977 -0.893 12.695 1.00 73.25 80 SER A O 1
ATOM 620 N N . GLU A 1 81 ? -19.429 -0.748 14.301 1.00 77.38 81 GLU A N 1
ATOM 621 C CA . GLU A 1 81 ? -18.646 0.292 13.603 1.00 77.38 81 GLU A CA 1
ATOM 622 C C . GLU A 1 81 ? -17.885 -0.284 12.403 1.00 77.38 81 GLU A C 1
ATOM 624 O O . GLU A 1 81 ? -17.811 0.343 11.345 1.00 77.38 81 GLU A O 1
ATOM 629 N N . ILE A 1 82 ? -17.385 -1.513 12.549 1.00 83.06 82 ILE A N 1
ATOM 630 C CA . ILE A 1 82 ? -16.673 -2.233 11.493 1.00 83.06 82 ILE A CA 1
ATOM 631 C C . ILE A 1 82 ? -17.606 -2.550 10.325 1.00 83.06 82 ILE A C 1
ATOM 633 O O . ILE A 1 82 ? -17.253 -2.281 9.184 1.00 83.06 82 ILE A O 1
ATOM 637 N N . GLU A 1 83 ? -18.811 -3.051 10.598 1.00 84.88 83 GLU A N 1
ATOM 638 C CA . GLU A 1 83 ? -19.779 -3.400 9.547 1.00 84.88 83 GLU A CA 1
ATOM 639 C C . GLU A 1 83 ? -20.205 -2.181 8.723 1.00 84.88 83 GLU A C 1
ATOM 641 O O . GLU A 1 83 ? -20.336 -2.251 7.499 1.00 84.88 83 GLU A O 1
ATOM 646 N N . PHE A 1 84 ? -20.366 -1.030 9.380 1.00 85.94 84 PHE A N 1
ATOM 647 C CA . PHE A 1 84 ? -20.661 0.212 8.680 1.00 85.94 84 PHE A CA 1
ATOM 648 C C . PHE A 1 84 ? -19.490 0.651 7.790 1.00 85.94 84 PHE A C 1
ATOM 650 O O . PHE A 1 84 ? -19.706 1.043 6.641 1.00 85.94 84 PHE A O 1
ATOM 657 N N . LEU A 1 85 ? -18.248 0.536 8.267 1.00 86.50 85 LEU A N 1
ATOM 658 C CA . LEU A 1 85 ? -17.074 0.861 7.459 1.00 86.50 85 LEU A CA 1
ATOM 659 C C . LEU A 1 85 ? -16.888 -0.109 6.278 1.00 86.50 85 LEU A C 1
ATOM 661 O O . LEU A 1 85 ? -16.616 0.344 5.170 1.00 86.50 85 LEU A O 1
ATOM 665 N N . GLU A 1 86 ? -17.123 -1.409 6.465 1.00 90.06 86 GLU A N 1
ATOM 666 C CA . GLU A 1 86 ? -17.131 -2.407 5.381 1.00 90.06 86 GLU A CA 1
ATOM 667 C C . GLU A 1 86 ? -18.139 -2.044 4.283 1.00 90.06 86 GLU A C 1
ATOM 669 O O . GLU A 1 86 ? -17.813 -2.085 3.094 1.00 90.06 86 GLU A O 1
ATOM 674 N N . SER A 1 87 ? -19.345 -1.612 4.673 1.00 89.25 87 SER A N 1
ATOM 675 C CA . SER A 1 87 ? -20.378 -1.178 3.724 1.00 89.25 87 SER A CA 1
ATOM 676 C C . SER A 1 87 ? -19.944 0.045 2.911 1.00 89.25 87 SER A C 1
ATOM 678 O O . SER A 1 87 ? -20.179 0.113 1.706 1.00 89.25 87 SER A O 1
ATOM 680 N N . LYS A 1 88 ? -19.242 0.986 3.550 1.00 88.38 88 LYS A N 1
ATOM 681 C CA . LYS A 1 88 ? -18.734 2.204 2.917 1.00 88.38 88 LYS A CA 1
ATOM 682 C C . LYS A 1 88 ? -17.566 1.930 1.972 1.00 88.38 88 LYS A C 1
ATOM 684 O O . LYS A 1 88 ? -17.471 2.562 0.925 1.00 88.38 88 LYS A O 1
ATOM 689 N N . LEU A 1 89 ? -16.694 0.992 2.338 1.00 88.56 89 LEU A N 1
ATOM 690 C CA . LEU A 1 89 ? -15.580 0.535 1.505 1.00 88.56 89 LEU A CA 1
ATOM 691 C C . LEU A 1 89 ? -16.038 -0.384 0.365 1.00 88.56 89 LEU A C 1
ATOM 693 O O . LEU A 1 89 ? -15.245 -0.681 -0.525 1.00 88.56 89 LEU A O 1
ATOM 697 N N . ASN A 1 90 ? -17.297 -0.839 0.392 1.00 90.62 90 ASN A N 1
ATOM 698 C CA . ASN A 1 90 ? -17.829 -1.863 -0.503 1.00 90.62 90 ASN A CA 1
ATOM 699 C C . ASN A 1 90 ? -16.936 -3.120 -0.531 1.00 90.62 90 ASN A C 1
ATOM 701 O O . ASN A 1 90 ? -16.680 -3.711 -1.583 1.00 90.62 90 ASN A O 1
ATOM 705 N N . TYR A 1 91 ? -16.419 -3.497 0.641 1.00 90.94 91 TYR A N 1
ATOM 706 C CA . TYR A 1 91 ? -15.512 -4.624 0.810 1.00 90.94 91 TYR A CA 1
ATOM 707 C C . TYR A 1 91 ? -15.727 -5.276 2.175 1.00 90.94 91 TYR A C 1
ATOM 709 O O . TYR A 1 91 ? -15.627 -4.622 3.212 1.00 90.94 91 TYR A O 1
ATOM 717 N N . MET A 1 92 ? -16.004 -6.579 2.162 1.00 88.88 92 MET A N 1
ATOM 718 C CA . MET A 1 92 ? -16.148 -7.383 3.374 1.00 88.88 92 MET A CA 1
ATOM 719 C C . MET A 1 92 ? -14.811 -8.030 3.723 1.00 88.88 92 MET A C 1
ATOM 721 O O . MET A 1 92 ? -14.291 -8.854 2.966 1.00 88.88 92 MET A O 1
ATOM 725 N N . PHE A 1 93 ? -14.258 -7.686 4.882 1.00 87.25 93 PHE A N 1
ATOM 726 C CA . PHE A 1 93 ? -13.019 -8.271 5.360 1.00 87.25 93 PHE A CA 1
ATOM 727 C C . PHE A 1 93 ? -13.286 -9.672 5.902 1.00 87.25 93 PHE A C 1
ATOM 729 O O . PHE A 1 93 ? -14.019 -9.860 6.871 1.00 87.25 93 PHE A O 1
ATOM 736 N N . THR A 1 94 ? -12.588 -10.671 5.356 1.00 85.50 94 THR A N 1
ATOM 737 C CA . THR A 1 94 ? -12.549 -12.013 5.961 1.00 85.50 94 THR A CA 1
ATOM 738 C C . THR A 1 94 ? -12.035 -11.959 7.402 1.00 85.50 94 THR A C 1
ATOM 740 O O . THR A 1 94 ? -12.452 -12.752 8.241 1.00 85.50 94 THR A O 1
ATOM 743 N N . VAL A 1 95 ? -11.131 -11.015 7.694 1.00 86.38 95 VAL A N 1
ATOM 744 C CA . VAL A 1 95 ? -10.563 -10.799 9.027 1.00 86.38 95 VAL A CA 1
ATOM 745 C C . VAL A 1 95 ? -10.743 -9.343 9.434 1.00 86.38 95 VAL A C 1
ATOM 747 O O . VAL A 1 95 ? -9.915 -8.483 9.138 1.00 86.38 95 VAL A O 1
ATOM 750 N N . LYS A 1 96 ? -11.843 -9.084 10.142 1.00 86.38 96 LYS A N 1
ATOM 751 C CA . LYS A 1 96 ? -12.261 -7.752 10.603 1.00 86.38 96 LYS A CA 1
ATOM 752 C C . LYS A 1 96 ? -11.215 -7.028 11.461 1.00 86.38 96 LYS A C 1
ATOM 754 O O . LYS A 1 96 ? -11.161 -5.803 11.452 1.00 86.38 96 LYS A O 1
ATOM 759 N N . GLY A 1 97 ? -10.351 -7.764 12.161 1.00 86.31 97 GLY A N 1
ATOM 760 C CA . GLY A 1 97 ? -9.273 -7.168 12.950 1.00 86.31 97 GLY A CA 1
ATOM 761 C C . GLY A 1 97 ? -8.218 -6.422 12.132 1.00 86.31 97 GLY A C 1
ATOM 762 O O . GLY A 1 97 ? -7.634 -5.484 12.655 1.00 86.31 97 GLY A O 1
ATOM 763 N N . LEU A 1 98 ? -8.026 -6.758 10.849 1.00 88.88 98 LEU A N 1
ATOM 764 C CA . LEU A 1 98 ? -7.130 -5.994 9.967 1.00 88.88 98 LEU A CA 1
ATOM 765 C C . LEU A 1 98 ? -7.694 -4.597 9.691 1.00 88.88 98 LEU A C 1
ATOM 767 O O . LEU A 1 98 ? -6.956 -3.618 9.690 1.00 88.88 98 LEU A O 1
ATOM 771 N N . LEU A 1 99 ? -9.014 -4.497 9.505 1.00 89.50 99 LEU A N 1
ATOM 772 C CA . LEU A 1 99 ? -9.683 -3.207 9.363 1.00 89.50 99 LEU A CA 1
ATOM 773 C C . LEU A 1 99 ? -9.603 -2.404 10.668 1.00 89.50 99 LEU A C 1
ATOM 775 O O . LEU A 1 99 ? -9.357 -1.204 10.632 1.00 89.50 99 LEU A O 1
ATOM 779 N N . LEU A 1 100 ? -9.750 -3.069 11.819 1.00 88.25 100 LEU A N 1
ATOM 780 C CA . LEU A 1 100 ? -9.602 -2.436 13.129 1.00 88.25 100 LEU A CA 1
ATOM 781 C C . LEU A 1 100 ? -8.181 -1.899 13.359 1.00 88.25 100 LEU A C 1
ATOM 783 O O . LEU A 1 100 ? -8.028 -0.771 13.824 1.00 88.25 100 LEU A O 1
ATOM 787 N N . GLU A 1 101 ? -7.154 -2.681 13.031 1.00 89.25 101 GLU A N 1
ATOM 788 C CA . GLU A 1 101 ? -5.750 -2.265 13.098 1.00 89.25 101 GLU A CA 1
ATOM 789 C C . GLU A 1 101 ? -5.499 -1.052 12.193 1.00 89.25 101 GLU A C 1
ATOM 791 O O . GLU A 1 101 ? -4.953 -0.054 12.659 1.00 89.25 101 GLU A O 1
ATOM 796 N N . ALA A 1 102 ? -6.001 -1.083 10.953 1.00 91.06 102 ALA A N 1
ATOM 797 C CA . ALA A 1 102 ? -5.836 -0.007 9.974 1.00 91.06 102 ALA A CA 1
ATOM 798 C C . ALA A 1 102 ? -6.445 1.341 10.408 1.00 91.06 102 ALA A C 1
ATOM 800 O O . ALA A 1 102 ? -5.972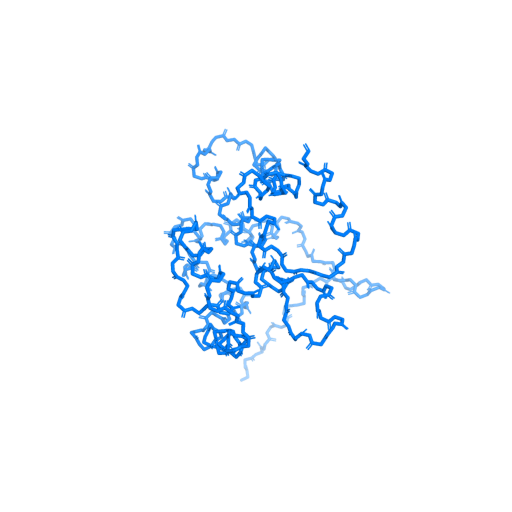 2.388 9.976 1.00 91.06 102 ALA A O 1
ATOM 801 N N . ILE A 1 103 ? -7.470 1.336 11.266 1.00 89.81 103 ILE A N 1
ATOM 802 C CA . ILE A 1 103 ? -8.104 2.561 11.787 1.00 89.81 103 ILE A CA 1
ATOM 803 C C . ILE A 1 103 ? -7.657 2.924 13.208 1.00 89.81 103 ILE A C 1
ATOM 805 O O . ILE A 1 103 ? -8.241 3.817 13.816 1.00 89.81 103 ILE A O 1
ATOM 809 N N . THR A 1 104 ? -6.661 2.242 13.778 1.00 89.06 104 THR A N 1
ATOM 810 C CA . THR A 1 104 ? -6.220 2.460 15.166 1.00 89.06 104 THR A CA 1
ATOM 811 C C . THR A 1 104 ? -4.885 3.201 15.195 1.00 89.06 104 THR A C 1
ATOM 813 O O . THR A 1 104 ? -3.859 2.682 14.758 1.00 89.06 104 THR A O 1
ATOM 816 N N . HIS A 1 105 ? -4.894 4.425 15.727 1.00 91.56 105 HIS A N 1
ATOM 817 C CA . HIS A 1 105 ? -3.715 5.286 15.818 1.00 91.56 105 HIS A CA 1
ATOM 818 C C . HIS A 1 105 ? -2.759 4.853 16.953 1.00 91.56 105 HIS A C 1
ATOM 820 O O . HIS A 1 105 ? -3.238 4.465 18.023 1.00 91.56 105 HIS A O 1
ATOM 826 N N . PRO A 1 106 ? -1.423 4.993 16.793 1.00 89.75 106 PRO A N 1
ATOM 827 C CA . PRO A 1 106 ? -0.425 4.614 17.805 1.00 89.75 106 PRO A CA 1
ATOM 828 C C . PRO A 1 106 ? -0.615 5.222 19.198 1.00 89.75 106 PRO A C 1
ATOM 830 O O . PRO A 1 106 ? -0.237 4.608 20.186 1.00 89.75 106 PRO A O 1
ATOM 833 N N . SER A 1 107 ? -1.271 6.381 19.318 1.00 88.69 107 SER A N 1
ATOM 834 C CA . SER A 1 107 ? -1.585 6.977 20.633 1.00 88.69 107 SER A CA 1
ATOM 835 C C . SER A 1 107 ? -2.447 6.071 21.522 1.00 88.69 107 SER A C 1
ATOM 837 O O . SER A 1 107 ? -2.540 6.281 22.726 1.00 88.69 107 SER A O 1
ATOM 839 N N . LEU A 1 108 ? -3.132 5.086 20.937 1.00 86.38 108 LEU A N 1
ATOM 840 C CA . LEU A 1 108 ? -3.880 4.084 21.683 1.00 86.38 108 LEU A CA 1
ATOM 841 C C . LEU A 1 108 ? -2.988 2.960 22.230 1.00 86.38 108 LEU A C 1
ATOM 843 O O . LEU A 1 108 ? -3.377 2.317 23.203 1.00 86.38 108 LEU A O 1
ATOM 847 N N . GLN A 1 109 ? -1.784 2.762 21.687 1.00 84.31 109 GLN A N 1
ATOM 848 C CA . GLN A 1 109 ? -0.807 1.824 22.249 1.00 84.31 109 GLN A CA 1
ATOM 849 C C . GLN A 1 109 ? -0.289 2.294 23.608 1.00 84.31 109 GLN A C 1
ATOM 851 O O . GLN A 1 109 ? -0.118 1.489 24.518 1.00 84.31 109 GLN A O 1
ATOM 856 N N . GLU A 1 110 ? -0.160 3.609 23.796 1.00 81.38 110 GLU A N 1
ATOM 857 C CA . GLU A 1 110 ? 0.161 4.218 25.095 1.00 81.38 110 GLU A CA 1
ATOM 858 C C . GLU A 1 110 ? -0.904 3.927 26.170 1.00 81.38 110 GLU A C 1
ATOM 860 O O . GLU A 1 110 ? -0.629 4.024 27.364 1.00 81.38 110 GLU A O 1
ATOM 865 N N . LEU A 1 111 ? -2.117 3.537 25.757 1.00 79.69 111 LEU A N 1
ATOM 866 C CA . LEU A 1 111 ? -3.232 3.165 26.631 1.00 79.69 111 LEU A CA 1
ATOM 867 C C . LEU A 1 111 ? -3.393 1.641 26.791 1.00 79.69 111 LEU A C 1
ATOM 869 O O . LEU A 1 111 ? -4.387 1.194 27.363 1.00 79.69 111 LEU A O 1
ATOM 873 N N . GLY A 1 112 ? -2.430 0.849 26.306 1.00 78.75 112 GLY A N 1
ATOM 874 C CA . GLY A 1 112 ? -2.392 -0.607 26.474 1.00 78.75 112 GLY A CA 1
ATOM 875 C C . GLY A 1 112 ? -3.019 -1.418 25.337 1.00 78.75 112 GLY A C 1
ATOM 876 O O . GLY A 1 112 ? -3.370 -2.575 25.552 1.00 78.75 112 GLY A O 1
ATOM 877 N N . LEU A 1 113 ? -3.199 -0.836 24.145 1.00 81.06 113 LEU A N 1
ATOM 878 C CA . LEU A 1 113 ? -3.570 -1.595 22.944 1.00 81.06 113 LEU A CA 1
ATOM 879 C C . LEU A 1 113 ? -2.323 -2.100 22.208 1.00 81.06 113 LEU A C 1
ATOM 881 O O . LEU A 1 113 ? -1.442 -1.327 21.859 1.00 81.06 113 LEU A O 1
ATOM 885 N N . ASP A 1 114 ? -2.285 -3.388 21.882 1.00 82.94 114 ASP A N 1
ATOM 886 C CA . ASP A 1 114 ? -1.102 -4.008 21.262 1.00 82.94 114 ASP A CA 1
ATOM 887 C C . ASP A 1 114 ? -1.063 -3.901 19.724 1.00 82.94 114 ASP A C 1
ATOM 889 O O . ASP A 1 114 ? -0.232 -4.533 19.074 1.00 82.94 114 ASP A O 1
ATOM 893 N N . TYR A 1 115 ? -1.958 -3.119 19.114 1.00 85.00 115 TYR A N 1
ATOM 894 C CA . TYR A 1 115 ? -2.087 -3.009 17.658 1.00 85.00 115 TYR A CA 1
ATOM 895 C C . TYR A 1 115 ? -2.321 -1.562 17.205 1.00 85.00 115 TYR A C 1
ATOM 897 O O . TYR A 1 115 ? -3.003 -0.785 17.876 1.00 85.00 115 TYR A O 1
ATOM 905 N N . CYS A 1 116 ? -1.760 -1.203 16.050 1.00 90.19 116 CYS A N 1
ATOM 906 C CA . CYS A 1 116 ? -1.933 0.092 15.393 1.00 90.19 116 CYS A CA 1
ATOM 907 C C . CYS A 1 116 ? -1.626 -0.027 13.893 1.00 90.19 116 CYS A C 1
ATOM 909 O O . CYS A 1 116 ? -1.005 -0.994 13.452 1.00 90.19 116 CYS A O 1
ATOM 911 N N . TYR A 1 117 ? -2.010 0.975 13.104 1.00 91.62 117 TYR A N 1
ATOM 912 C CA . TYR A 1 117 ? -1.911 0.892 11.645 1.00 91.62 117 TYR A CA 1
ATOM 913 C C . TYR A 1 117 ? -0.478 0.857 11.087 1.00 91.62 117 TYR A C 1
ATOM 915 O O . TYR A 1 117 ? -0.318 0.512 9.923 1.00 91.62 117 TYR A O 1
ATOM 923 N N . GLN A 1 118 ? 0.567 1.187 11.857 1.00 90.88 118 GLN A N 1
ATOM 924 C CA . GLN A 1 118 ? 1.923 1.451 11.331 1.00 90.88 118 GLN A CA 1
ATOM 925 C C . GLN A 1 118 ? 2.522 0.296 10.513 1.00 90.88 118 GLN A C 1
ATOM 927 O O . GLN A 1 118 ? 3.210 0.511 9.516 1.00 90.88 118 GLN A O 1
ATOM 932 N N . ARG A 1 119 ? 2.258 -0.957 10.901 1.00 90.94 119 ARG A N 1
ATOM 933 C CA . ARG A 1 119 ? 2.733 -2.123 10.134 1.00 90.94 119 ARG A CA 1
ATOM 934 C C . ARG A 1 119 ? 1.969 -2.302 8.823 1.00 90.94 119 ARG A C 1
ATOM 936 O O . ARG A 1 119 ? 2.560 -2.714 7.826 1.00 90.94 119 ARG A O 1
ATOM 943 N N . LEU A 1 120 ? 0.671 -2.003 8.832 1.00 91.56 120 LEU A N 1
ATOM 944 C CA . LEU A 1 120 ? -0.170 -2.024 7.638 1.00 91.56 120 LEU A CA 1
ATOM 945 C C . LEU A 1 120 ? 0.133 -0.840 6.715 1.00 91.56 120 LEU A C 1
ATOM 947 O O . LEU A 1 120 ? 0.106 -1.027 5.507 1.00 91.56 120 LEU A O 1
ATOM 951 N N . GLU A 1 121 ? 0.474 0.327 7.261 1.00 91.50 121 GLU A N 1
ATOM 952 C CA . GLU A 1 121 ? 0.969 1.501 6.528 1.00 91.50 121 GLU A CA 1
ATOM 953 C C . GLU A 1 121 ? 2.252 1.155 5.769 1.00 91.50 121 GLU A C 1
ATOM 955 O O . GLU A 1 121 ? 2.286 1.277 4.549 1.00 91.50 121 GLU A O 1
ATOM 960 N N . PHE A 1 122 ? 3.251 0.583 6.451 1.00 90.69 122 PHE A N 1
ATOM 961 C CA . PHE A 1 122 ? 4.495 0.142 5.813 1.00 90.69 122 PHE A CA 1
ATOM 962 C C . PHE A 1 122 ? 4.261 -0.814 4.626 1.00 90.69 122 PHE A C 1
ATOM 964 O O . PHE A 1 122 ? 4.883 -0.684 3.569 1.00 90.69 122 PHE A O 1
ATOM 971 N N . LEU A 1 123 ? 3.351 -1.783 4.782 1.00 90.38 123 LEU A N 1
ATOM 972 C CA . LEU A 1 123 ? 2.963 -2.681 3.692 1.00 90.38 123 LEU A CA 1
ATOM 973 C C . LEU A 1 123 ? 2.194 -1.935 2.588 1.00 90.38 123 LEU A C 1
ATOM 975 O O . LEU A 1 123 ? 2.448 -2.148 1.400 1.00 90.38 123 LEU A O 1
ATOM 979 N N . GLY A 1 124 ? 1.247 -1.089 2.987 1.00 90.31 124 GLY A N 1
ATOM 980 C CA . GLY A 1 124 ? 0.361 -0.326 2.118 1.00 90.31 124 GLY A CA 1
ATOM 981 C C . GLY A 1 124 ? 1.115 0.612 1.185 1.00 90.31 124 GLY A C 1
ATOM 982 O O . GLY A 1 124 ? 0.789 0.644 0.001 1.00 90.31 124 GLY A O 1
ATOM 983 N N . ASP A 1 125 ? 2.167 1.273 1.669 1.00 87.56 125 ASP A N 1
ATOM 984 C CA . ASP A 1 125 ? 3.018 2.162 0.871 1.00 87.56 125 ASP A CA 1
ATOM 985 C C . ASP A 1 125 ? 3.664 1.422 -0.303 1.00 87.56 125 ASP A C 1
ATOM 987 O O . ASP A 1 125 ? 3.591 1.865 -1.451 1.00 87.56 125 ASP A O 1
ATOM 991 N N . SER A 1 126 ? 4.230 0.240 -0.042 1.00 89.94 126 SER A N 1
ATOM 992 C CA . SER A 1 126 ? 4.861 -0.580 -1.085 1.00 89.94 126 SER A CA 1
ATOM 993 C C . SER A 1 126 ? 3.840 -1.106 -2.101 1.00 89.94 126 SER A C 1
ATOM 995 O O . SER A 1 126 ? 4.118 -1.172 -3.300 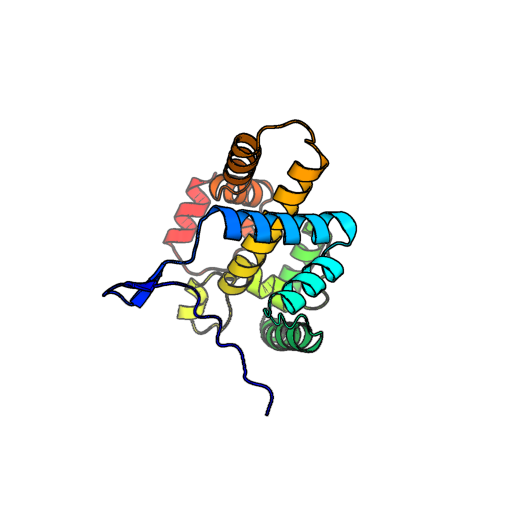1.00 89.94 126 SER A O 1
ATOM 997 N N . VAL A 1 127 ? 2.642 -1.483 -1.638 1.00 91.00 127 VAL A N 1
ATOM 998 C CA . VAL A 1 127 ? 1.554 -1.943 -2.515 1.00 91.00 127 VAL A CA 1
ATOM 999 C C . VAL A 1 127 ? 1.027 -0.795 -3.375 1.00 91.00 127 VAL A C 1
ATOM 1001 O O . VAL A 1 127 ? 0.826 -0.975 -4.576 1.00 91.00 127 VAL A O 1
ATOM 1004 N N . TRP A 1 128 ? 0.822 0.384 -2.790 1.00 88.06 128 TRP A N 1
ATOM 1005 C CA . TRP A 1 128 ? 0.361 1.566 -3.507 1.00 88.06 128 TRP A CA 1
ATOM 1006 C C . TRP A 1 128 ? 1.368 2.001 -4.574 1.00 88.06 128 TRP A C 1
ATOM 1008 O O . TRP A 1 128 ? 0.976 2.204 -5.727 1.00 88.06 128 TRP A O 1
ATOM 1018 N N . ASP A 1 129 ? 2.659 2.070 -4.227 1.00 88.81 129 ASP A N 1
ATOM 1019 C CA . ASP A 1 129 ? 3.718 2.445 -5.169 1.00 88.81 129 ASP A CA 1
ATOM 1020 C C . ASP A 1 129 ? 3.767 1.488 -6.364 1.00 88.81 129 ASP A C 1
ATOM 1022 O O . ASP A 1 129 ? 3.812 1.931 -7.515 1.00 88.81 129 ASP A O 1
ATOM 1026 N N . LEU A 1 130 ? 3.644 0.178 -6.118 1.00 91.06 130 LEU A N 1
ATOM 1027 C CA . LEU A 1 130 ? 3.561 -0.828 -7.176 1.00 91.06 130 LEU A CA 1
ATOM 1028 C C . LEU A 1 130 ? 2.349 -0.599 -8.089 1.00 91.06 130 LEU A C 1
ATOM 1030 O O . LEU A 1 130 ? 2.496 -0.620 -9.311 1.00 91.06 130 LEU A O 1
ATOM 1034 N N . LEU A 1 131 ? 1.155 -0.390 -7.527 1.00 90.56 131 LEU A N 1
ATOM 1035 C CA . LEU A 1 131 ? -0.081 -0.233 -8.302 1.00 90.56 131 LEU A CA 1
ATOM 1036 C C . LEU A 1 131 ? -0.069 1.034 -9.164 1.00 90.56 131 LEU A C 1
ATOM 1038 O O . LEU A 1 131 ? -0.435 0.981 -10.341 1.00 90.56 131 LEU A O 1
ATOM 1042 N N . ILE A 1 132 ? 0.381 2.158 -8.608 1.00 88.56 132 ILE A N 1
ATOM 1043 C CA . ILE A 1 132 ? 0.505 3.425 -9.334 1.00 88.56 132 ILE A CA 1
ATOM 1044 C C . ILE A 1 132 ? 1.603 3.347 -10.392 1.00 88.56 132 ILE A C 1
ATOM 1046 O O . ILE A 1 132 ? 1.374 3.737 -11.539 1.00 88.56 132 ILE A O 1
ATOM 1050 N N . THR A 1 133 ? 2.773 2.804 -10.047 1.00 90.38 133 THR A N 1
ATOM 1051 C CA . THR A 1 133 ? 3.872 2.605 -11.003 1.00 90.38 133 THR A CA 1
ATOM 1052 C C . THR A 1 133 ? 3.422 1.716 -12.155 1.00 90.38 133 THR A C 1
ATOM 1054 O O . THR A 1 133 ? 3.660 2.041 -13.318 1.00 90.38 133 THR A O 1
ATOM 1057 N N . TRP A 1 134 ? 2.696 0.638 -11.858 1.00 90.81 134 TRP A N 1
ATOM 1058 C CA . TRP A 1 134 ? 2.136 -0.255 -12.864 1.00 90.81 134 TRP A CA 1
ATOM 1059 C C . TRP A 1 134 ? 1.097 0.438 -13.754 1.00 90.81 134 TRP A C 1
ATOM 1061 O O . TRP A 1 134 ? 1.132 0.292 -14.978 1.00 90.81 134 TRP A O 1
ATOM 1071 N N . HIS A 1 135 ? 0.206 1.244 -13.171 1.00 89.25 135 HIS A N 1
ATOM 1072 C CA . HIS A 1 135 ? -0.764 2.035 -13.927 1.00 89.25 135 HIS A CA 1
ATOM 1073 C C . HIS A 1 135 ? -0.080 3.009 -14.897 1.00 89.25 135 HIS A C 1
ATOM 1075 O O . HIS A 1 135 ? -0.461 3.088 -16.070 1.00 89.25 135 HIS A O 1
ATOM 1081 N N . HIS A 1 136 ? 0.949 3.727 -14.438 1.00 87.44 136 HIS A N 1
ATOM 1082 C CA . HIS A 1 136 ? 1.726 4.631 -15.289 1.00 87.44 136 HIS A CA 1
ATOM 1083 C C . HIS A 1 136 ? 2.476 3.860 -16.374 1.00 87.44 136 HIS A C 1
ATOM 1085 O O . HIS A 1 136 ? 2.354 4.214 -17.542 1.00 87.44 136 HIS A O 1
ATOM 1091 N N . PHE A 1 137 ? 3.153 2.762 -16.034 1.00 88.25 137 PHE A N 1
ATOM 1092 C CA . PHE A 1 137 ? 3.852 1.912 -17.002 1.00 88.25 137 PHE A CA 1
ATOM 1093 C C . PHE A 1 137 ? 2.936 1.445 -18.148 1.00 88.25 137 PHE A C 1
ATOM 1095 O O . PHE A 1 137 ? 3.312 1.517 -19.319 1.00 88.25 137 PHE A O 1
ATOM 1102 N N . LEU A 1 138 ? 1.707 1.015 -17.839 1.00 87.62 138 LEU A N 1
ATOM 1103 C CA . LEU A 1 138 ? 0.751 0.548 -18.847 1.00 87.62 138 LEU A CA 1
ATOM 1104 C C . LEU A 1 138 ? 0.138 1.674 -19.686 1.00 87.62 138 LEU A C 1
ATOM 1106 O O . LEU A 1 138 ? -0.052 1.514 -20.895 1.00 87.62 138 LEU A O 1
ATOM 1110 N N . SER A 1 139 ? -0.213 2.794 -19.055 1.00 84.31 139 SER A N 1
ATOM 1111 C CA . SER A 1 139 ? -0.938 3.889 -19.712 1.00 84.31 139 SER A CA 1
ATOM 1112 C C . SER A 1 139 ? -0.046 4.760 -20.602 1.00 84.31 139 SER A C 1
ATOM 1114 O O . SER A 1 139 ? -0.555 5.497 -21.448 1.00 84.31 139 SER A O 1
ATOM 1116 N N . ARG A 1 140 ? 1.281 4.697 -20.430 1.00 80.69 140 ARG A N 1
ATOM 1117 C CA . ARG A 1 140 ? 2.217 5.711 -20.930 1.00 80.69 140 ARG A CA 1
ATOM 1118 C C . ARG A 1 140 ? 3.480 5.086 -21.537 1.00 80.69 140 ARG A C 1
ATOM 1120 O O . ARG A 1 140 ? 4.547 5.099 -20.941 1.00 80.69 140 ARG A O 1
ATOM 1127 N N . LYS A 1 141 ? 3.369 4.578 -22.770 1.00 73.00 141 LYS A N 1
ATOM 1128 C CA . LYS A 1 141 ? 4.456 3.834 -23.446 1.00 73.00 141 LYS A CA 1
ATOM 1129 C C . LYS A 1 141 ? 5.622 4.683 -23.983 1.00 73.00 141 LYS A C 1
ATOM 1131 O O . LYS A 1 141 ? 6.688 4.131 -24.213 1.00 73.00 141 LYS A O 1
ATOM 1136 N N . ASN A 1 142 ? 5.427 5.990 -24.188 1.00 76.00 142 ASN A N 1
ATOM 1137 C CA . ASN A 1 142 ? 6.388 6.873 -24.877 1.00 76.00 142 ASN A CA 1
ATOM 1138 C C . ASN A 1 142 ? 6.818 8.079 -24.025 1.00 76.00 142 ASN A C 1
ATOM 1140 O O . ASN A 1 142 ? 6.999 9.173 -24.557 1.00 76.00 142 ASN A O 1
ATOM 1144 N N . ILE A 1 143 ? 6.915 7.919 -22.706 1.00 80.12 143 ILE A N 1
ATOM 1145 C CA . ILE A 1 143 ? 7.314 9.017 -21.819 1.00 80.12 143 ILE A CA 1
ATOM 1146 C C . ILE A 1 143 ? 8.691 8.736 -21.240 1.00 80.12 143 ILE A C 1
ATOM 1148 O O . ILE A 1 143 ? 9.047 7.589 -20.983 1.00 80.12 143 ILE A O 1
ATOM 1152 N N . ASP A 1 144 ? 9.450 9.809 -21.062 1.00 82.56 144 ASP A N 1
ATOM 1153 C CA . ASP A 1 144 ? 10.764 9.784 -20.447 1.00 82.56 144 ASP A CA 1
ATOM 1154 C C . ASP A 1 144 ? 10.734 9.137 -19.038 1.00 82.56 144 ASP A C 1
ATOM 1156 O O . ASP A 1 144 ? 9.816 9.415 -18.254 1.00 82.56 144 ASP A O 1
ATOM 1160 N N . PRO A 1 145 ? 11.724 8.291 -18.685 1.00 80.25 145 PRO A N 1
ATOM 1161 C CA . PRO A 1 145 ? 11.810 7.663 -17.364 1.00 80.25 1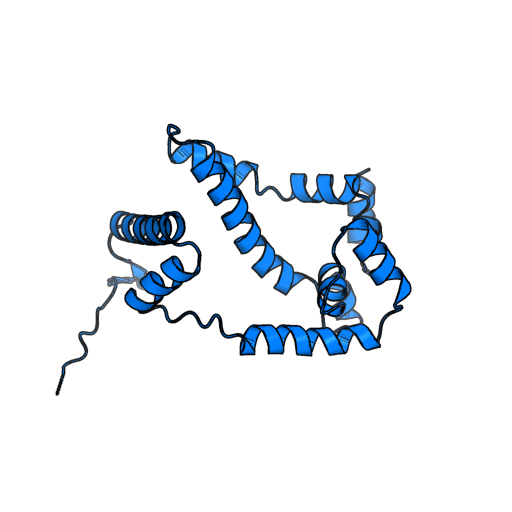45 PRO A CA 1
ATOM 1162 C C . PRO A 1 145 ? 11.850 8.652 -16.189 1.00 80.25 145 PRO A C 1
ATOM 1164 O O . PRO A 1 145 ? 11.323 8.354 -15.113 1.00 80.25 145 PRO A O 1
ATOM 1167 N N . GLY A 1 146 ? 12.434 9.838 -16.382 1.00 81.75 146 GLY A N 1
ATOM 1168 C CA . GLY A 1 146 ? 12.429 10.911 -15.388 1.00 81.75 146 GLY A CA 1
ATOM 1169 C C . GLY A 1 146 ? 11.009 11.386 -15.097 1.00 81.75 146 GLY A C 1
ATOM 1170 O O . GLY A 1 146 ? 10.603 11.455 -13.942 1.00 81.75 146 GLY A O 1
ATOM 1171 N N . VAL A 1 147 ? 10.194 11.556 -16.138 1.00 81.62 147 VAL A N 1
ATOM 1172 C CA . VAL A 1 147 ? 8.784 11.942 -15.988 1.00 81.62 147 VAL A CA 1
ATOM 1173 C C . VAL A 1 147 ? 7.972 10.851 -15.285 1.00 81.62 147 VAL A C 1
ATOM 1175 O O . VAL A 1 147 ? 7.105 11.167 -14.476 1.00 81.62 147 VAL A O 1
ATOM 1178 N N . LEU A 1 148 ? 8.238 9.563 -15.535 1.00 82.75 148 LEU A N 1
ATOM 1179 C CA . LEU A 1 148 ? 7.600 8.472 -14.779 1.00 82.75 148 LEU A CA 1
ATOM 1180 C C . LEU A 1 148 ? 7.947 8.534 -13.284 1.00 82.75 148 LEU A C 1
ATOM 1182 O O . LEU A 1 148 ? 7.079 8.307 -12.441 1.00 82.75 148 LEU A O 1
ATOM 1186 N N . THR A 1 149 ? 9.188 8.894 -12.961 1.00 83.31 149 THR A N 1
ATOM 1187 C CA . THR A 1 149 ? 9.645 9.080 -11.577 1.00 83.31 149 THR A CA 1
ATOM 1188 C C . THR A 1 149 ? 8.952 10.273 -10.915 1.00 83.31 149 THR A C 1
ATOM 1190 O O . THR A 1 149 ? 8.481 10.158 -9.780 1.00 83.31 149 THR A O 1
ATOM 1193 N N . ASP A 1 150 ? 8.811 11.386 -11.635 1.00 84.31 150 ASP A N 1
ATOM 1194 C CA . ASP A 1 150 ? 8.110 12.579 -11.152 1.00 84.31 150 ASP A CA 1
ATOM 1195 C C . ASP A 1 150 ? 6.620 12.301 -10.928 1.00 84.31 150 ASP A C 1
ATOM 1197 O O . ASP A 1 150 ? 6.056 12.667 -9.898 1.00 84.31 150 ASP A O 1
ATOM 1201 N N . LEU A 1 151 ? 5.978 11.590 -11.858 1.00 81.88 151 LEU A N 1
ATOM 1202 C CA . LEU A 1 151 ? 4.572 11.198 -11.750 1.00 81.88 151 LEU A CA 1
ATOM 1203 C C . LEU A 1 151 ? 4.323 10.279 -10.564 1.00 81.88 151 LEU A C 1
ATOM 1205 O O . LEU A 1 151 ? 3.319 10.448 -9.871 1.00 81.88 151 LEU A O 1
ATOM 1209 N N . ARG A 1 152 ? 5.218 9.317 -10.330 1.00 82.25 152 ARG A N 1
ATOM 1210 C CA . ARG A 1 152 ? 5.165 8.452 -9.151 1.00 82.25 152 ARG A CA 1
ATOM 1211 C C . ARG A 1 152 ? 5.241 9.294 -7.881 1.00 82.25 152 ARG A C 1
ATOM 1213 O O . ARG A 1 152 ? 4.335 9.223 -7.060 1.00 82.25 152 ARG A O 1
ATOM 1220 N N . SER A 1 153 ? 6.232 10.178 -7.792 1.00 82.12 153 SER A N 1
ATOM 1221 C CA . SER A 1 153 ? 6.435 11.061 -6.635 1.00 82.12 153 SER A CA 1
ATOM 1222 C C . SER A 1 153 ? 5.241 11.994 -6.387 1.00 82.12 153 SER A C 1
ATOM 1224 O O . SER A 1 153 ? 4.834 12.194 -5.250 1.00 82.12 153 SER A O 1
ATOM 1226 N N . ALA A 1 154 ? 4.616 12.519 -7.445 1.00 78.50 154 ALA A N 1
ATOM 1227 C CA . ALA A 1 154 ? 3.422 13.360 -7.336 1.00 78.50 154 ALA A CA 1
ATOM 1228 C C . ALA A 1 154 ? 2.151 12.575 -6.952 1.00 78.50 154 ALA A C 1
ATOM 1230 O O . ALA A 1 154 ? 1.240 13.126 -6.331 1.00 78.50 154 ALA A O 1
ATOM 1231 N N . SER A 1 155 ? 2.069 11.298 -7.338 1.00 74.38 155 SER A N 1
ATOM 1232 C CA . SER A 1 155 ? 0.923 10.422 -7.050 1.00 74.38 155 SER A CA 1
ATOM 1233 C C . SER A 1 155 ? 0.965 9.846 -5.631 1.00 74.38 155 SER A C 1
ATOM 1235 O O . SER A 1 155 ? -0.080 9.509 -5.079 1.00 74.38 155 SER A O 1
ATOM 1237 N N . VAL A 1 156 ? 2.157 9.734 -5.042 1.00 70.75 156 VAL A N 1
ATOM 1238 C CA . VAL A 1 156 ? 2.389 9.272 -3.669 1.00 70.75 156 VAL A CA 1
ATOM 1239 C C . VAL A 1 156 ? 2.702 10.488 -2.794 1.00 70.75 156 VAL A C 1
ATOM 1241 O O . VAL A 1 156 ? 3.846 10.742 -2.432 1.00 70.75 156 VAL A O 1
ATOM 1244 N N . ASN A 1 157 ? 1.673 11.290 -2.504 1.00 75.38 157 ASN A N 1
ATOM 1245 C CA . ASN A 1 157 ? 1.787 12.461 -1.632 1.00 75.38 157 ASN A CA 1
ATOM 1246 C C . ASN A 1 157 ? 0.808 12.336 -0.456 1.00 75.38 157 ASN A C 1
ATOM 1248 O O . ASN A 1 157 ? -0.405 12.231 -0.655 1.00 75.38 157 ASN A O 1
ATOM 1252 N N . ASN A 1 158 ? 1.344 12.410 0.763 1.00 75.56 158 ASN A N 1
ATOM 1253 C CA . ASN A 1 158 ? 0.596 12.367 2.021 1.00 75.56 158 ASN A CA 1
ATOM 1254 C C . ASN A 1 158 ? -0.535 13.403 2.082 1.00 75.56 158 ASN A C 1
ATOM 1256 O O . ASN A 1 158 ? -1.603 13.113 2.617 1.00 75.56 158 ASN A O 1
ATOM 1260 N N . GLU A 1 159 ? -0.350 14.579 1.480 1.00 76.56 159 GLU A N 1
ATOM 1261 C CA . GLU A 1 159 ? -1.392 15.607 1.403 1.00 76.56 159 GLU A CA 1
ATOM 1262 C C . GLU A 1 159 ? -2.587 15.145 0.561 1.00 76.56 159 GLU A C 1
ATOM 1264 O O . GLU A 1 159 ? -3.739 15.353 0.946 1.00 76.56 159 GLU A O 1
ATOM 1269 N N . ASN A 1 160 ? -2.335 14.456 -0.557 1.00 74.19 160 ASN A N 1
ATOM 1270 C CA . ASN A 1 160 ? -3.399 13.899 -1.393 1.00 74.19 160 ASN A CA 1
ATOM 1271 C C . ASN A 1 160 ? -4.155 12.797 -0.644 1.00 74.19 160 ASN A C 1
ATOM 1273 O O . ASN A 1 160 ? -5.385 12.752 -0.705 1.00 74.19 160 ASN A O 1
ATOM 1277 N N . PHE A 1 161 ? -3.450 11.941 0.104 1.00 76.25 161 PHE A N 1
ATOM 1278 C CA . PHE A 1 161 ? -4.086 10.910 0.925 1.00 76.25 161 PHE A CA 1
ATOM 1279 C C . PHE A 1 161 ? -4.955 11.503 2.029 1.00 76.25 161 PHE A C 1
ATOM 1281 O O . PHE A 1 161 ? -6.105 11.088 2.176 1.00 76.25 161 PHE A O 1
ATOM 1288 N N . ALA A 1 162 ? -4.456 12.510 2.747 1.00 76.62 162 ALA A N 1
ATOM 1289 C CA . ALA A 1 162 ? -5.218 13.201 3.781 1.00 76.62 162 ALA A CA 1
ATOM 1290 C C . ALA A 1 162 ? -6.490 13.842 3.203 1.00 76.62 162 ALA A C 1
ATOM 1292 O O . ALA A 1 162 ? -7.586 13.641 3.728 1.00 76.62 162 ALA A O 1
ATOM 1293 N N . GLN A 1 163 ? -6.382 14.529 2.060 1.00 77.88 163 GLN A N 1
ATOM 1294 C CA . GLN A 1 163 ? -7.540 15.122 1.389 1.00 77.88 163 GLN A CA 1
ATOM 1295 C C . GLN A 1 163 ? -8.557 14.072 0.933 1.00 77.88 163 GLN A C 1
ATOM 1297 O O . GLN A 1 163 ? -9.762 14.267 1.096 1.00 77.88 163 GLN A O 1
ATOM 1302 N N . VAL A 1 164 ? -8.104 12.955 0.356 1.00 81.06 164 VAL A N 1
ATOM 1303 C CA . VAL A 1 164 ? -8.992 11.861 -0.062 1.00 81.06 164 VAL A CA 1
ATOM 1304 C C . VAL A 1 164 ? -9.665 11.225 1.154 1.00 81.06 164 VAL A C 1
ATOM 1306 O O . VAL A 1 164 ? -10.871 10.979 1.103 1.00 81.06 164 VAL A O 1
ATOM 1309 N N . ALA A 1 165 ? -8.943 11.015 2.255 1.00 81.69 165 ALA A N 1
ATOM 1310 C CA . ALA A 1 165 ? -9.494 10.481 3.496 1.00 81.69 165 ALA A CA 1
ATOM 1311 C C . ALA A 1 165 ? -10.597 11.391 4.061 1.00 81.69 165 ALA A C 1
ATOM 1313 O O . ALA A 1 165 ? -11.700 10.913 4.330 1.00 81.69 165 ALA A O 1
ATOM 1314 N N . VAL A 1 166 ? -10.354 12.701 4.148 1.00 82.62 166 VAL A N 1
ATOM 1315 C CA . VAL A 1 166 ? -11.326 13.691 4.648 1.00 82.62 166 VAL A CA 1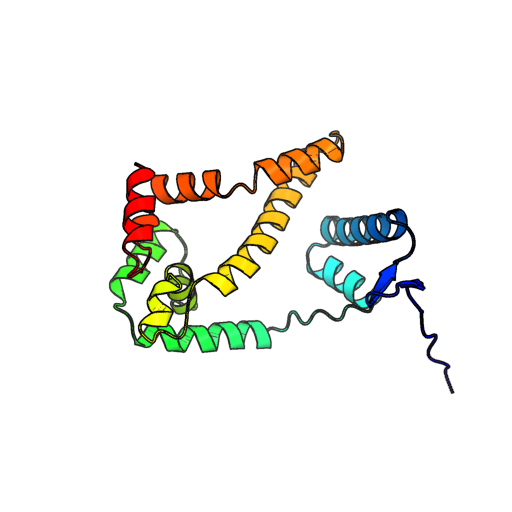
ATOM 1316 C C . VAL A 1 166 ? -12.541 13.814 3.723 1.00 82.62 166 VAL A C 1
ATOM 1318 O O . VAL A 1 166 ? -13.681 13.746 4.183 1.00 82.62 166 VAL A O 1
ATOM 1321 N N . ARG A 1 167 ? -12.343 13.887 2.398 1.00 82.12 167 ARG A N 1
ATOM 1322 C CA . ARG A 1 167 ? -13.452 13.907 1.417 1.00 82.12 167 ARG A CA 1
ATOM 1323 C C . ARG A 1 167 ? -14.336 12.671 1.523 1.00 82.12 167 ARG A C 1
ATOM 1325 O O . ARG A 1 167 ? -15.555 12.758 1.390 1.00 82.12 167 ARG A O 1
ATOM 1332 N N . ASN A 1 168 ? -13.729 11.521 1.798 1.00 81.06 168 ASN A N 1
ATOM 1333 C CA . ASN A 1 168 ? -14.451 10.280 2.019 1.00 81.06 168 ASN A CA 1
ATOM 1334 C C . ASN A 1 168 ? -14.942 10.128 3.460 1.00 81.06 168 ASN A C 1
ATOM 1336 O O . ASN A 1 168 ? -15.503 9.087 3.771 1.00 81.06 168 ASN A O 1
ATOM 1340 N N . ASN A 1 169 ? -14.821 11.132 4.336 1.00 81.56 169 ASN A N 1
ATOM 1341 C CA . ASN A 1 169 ? -15.186 11.064 5.756 1.00 81.56 169 ASN A CA 1
ATOM 1342 C C . ASN A 1 169 ? -14.566 9.838 6.462 1.00 81.56 169 ASN A C 1
ATOM 1344 O O . ASN A 1 169 ? -15.260 9.137 7.205 1.00 81.56 169 ASN A O 1
ATOM 1348 N N . PHE A 1 170 ? -13.333 9.476 6.107 1.00 83.19 170 PHE A N 1
ATOM 1349 C CA . PHE A 1 170 ? -12.614 8.338 6.681 1.00 83.19 170 PHE A CA 1
ATOM 1350 C C . PHE A 1 170 ? -11.999 8.689 8.041 1.00 83.19 170 PHE A C 1
ATOM 1352 O O . PHE A 1 170 ? -11.970 7.855 8.941 1.00 83.19 170 PHE A O 1
ATOM 1359 N N . ASP A 1 171 ? -11.609 9.951 8.216 1.00 81.06 171 ASP A N 1
ATOM 1360 C CA . ASP A 1 171 ? -11.140 10.552 9.468 1.00 81.06 171 ASP A CA 1
ATOM 1361 C C . ASP A 1 171 ? -12.081 10.280 10.654 1.00 81.06 171 ASP A C 1
ATOM 1363 O O . ASP A 1 171 ? -11.626 10.057 11.771 1.00 81.06 171 ASP A O 1
ATOM 1367 N N . LYS A 1 172 ? -13.392 10.194 10.401 1.00 84.19 172 LYS A N 1
ATOM 1368 C CA . LYS A 1 172 ? -14.417 9.910 11.420 1.00 84.19 172 LYS A CA 1
ATOM 1369 C C . LYS A 1 172 ? -14.333 8.510 12.030 1.00 84.19 172 LYS A C 1
ATOM 1371 O O . LYS A 1 172 ? -14.914 8.290 13.089 1.00 84.19 172 LYS A O 1
ATOM 1376 N N . TYR A 1 173 ? -13.660 7.570 11.369 1.00 85.44 173 TYR A N 1
ATOM 1377 C CA . TYR A 1 173 ? -13.457 6.211 11.883 1.00 85.44 173 TYR A CA 1
ATOM 1378 C C . TYR A 1 173 ? -12.092 6.023 12.532 1.00 85.44 173 TYR A C 1
ATOM 1380 O O . TYR A 1 173 ? -11.839 4.962 13.102 1.00 85.44 173 TYR A O 1
ATOM 1388 N N . LEU A 1 174 ? -11.213 7.025 12.454 1.00 87.81 174 LEU A N 1
ATOM 1389 C CA . LEU A 1 174 ? -9.892 6.941 13.050 1.00 87.81 174 LEU A CA 1
ATOM 1390 C C . LEU A 1 174 ? -10.023 6.923 14.576 1.00 87.81 174 LEU A C 1
ATOM 1392 O O . LEU A 1 174 ? -10.488 7.875 15.202 1.00 87.81 174 LEU A O 1
ATOM 1396 N N . ARG A 1 175 ? -9.598 5.823 15.191 1.00 87.88 175 ARG A N 1
ATOM 1397 C CA . ARG A 1 175 ? -9.591 5.639 16.640 1.00 87.88 175 ARG A CA 1
ATOM 1398 C C . ARG A 1 175 ? -8.295 6.207 17.190 1.00 87.88 175 ARG A C 1
ATOM 1400 O O . ARG A 1 175 ? -7.215 5.698 16.893 1.00 87.88 175 ARG A O 1
ATOM 1407 N N . HIS A 1 176 ? -8.397 7.241 18.014 1.00 87.94 176 HIS A N 1
ATOM 1408 C CA . HIS A 1 176 ? -7.243 7.859 18.650 1.00 87.94 176 HIS A CA 1
ATOM 1409 C C . HIS A 1 176 ? -7.606 8.523 19.982 1.00 87.94 176 HIS A C 1
ATOM 1411 O O . HIS A 1 176 ? -8.770 8.759 20.293 1.00 87.94 176 HIS A O 1
ATOM 1417 N N . SER A 1 177 ? -6.573 8.831 20.760 1.00 83.62 177 SER A N 1
ATOM 1418 C CA . SER A 1 177 ? -6.626 9.541 22.049 1.00 83.62 177 SER A CA 1
ATOM 1419 C C . SER A 1 177 ? -5.803 10.839 22.039 1.00 83.62 177 SER A C 1
ATOM 1421 O O . SER A 1 177 ? -5.779 11.568 23.027 1.00 83.62 177 SER A O 1
ATOM 1423 N N . SER A 1 178 ? -5.122 11.141 20.926 1.00 84.88 178 SER A N 1
ATOM 1424 C CA . SER A 1 178 ? -4.260 12.319 20.785 1.00 84.88 178 SER A CA 1
ATOM 1425 C C . SER A 1 178 ? -5.060 13.591 20.493 1.00 84.88 178 SER A C 1
ATOM 1427 O O . SER A 1 178 ? -5.712 13.692 19.451 1.00 84.88 178 SER A O 1
ATOM 1429 N N . GLY A 1 179 ? -4.951 14.587 21.379 1.00 78.56 179 GLY A N 1
ATOM 1430 C CA . GLY A 1 179 ? -5.531 15.918 21.170 1.00 78.56 179 GLY A CA 1
ATOM 1431 C C . GLY A 1 179 ? -4.856 16.715 20.046 1.00 78.56 179 GLY A C 1
ATOM 1432 O O . GLY A 1 179 ? -5.517 17.518 19.392 1.00 78.56 179 GLY A O 1
ATOM 1433 N N . ILE A 1 180 ? -3.571 16.454 19.771 1.00 81.75 180 ILE A N 1
ATOM 1434 C CA . ILE A 1 180 ? -2.834 17.063 18.649 1.00 81.75 180 ILE A CA 1
ATOM 1435 C C . ILE A 1 180 ? -3.420 16.575 17.323 1.00 81.75 180 ILE A C 1
ATOM 1437 O O . ILE A 1 180 ? -3.730 17.380 16.449 1.00 81.75 180 ILE A O 1
ATOM 1441 N N . LEU A 1 181 ? -3.651 15.266 17.206 1.00 80.06 181 LEU A N 1
ATOM 1442 C CA . LEU A 1 181 ? -4.257 14.680 16.014 1.00 80.06 181 LEU A CA 1
ATOM 1443 C C . LEU A 1 181 ? -5.687 15.196 15.798 1.00 80.06 181 LEU A C 1
ATOM 1445 O O . LEU A 1 181 ? -6.061 15.515 14.674 1.00 80.06 181 LEU A O 1
ATOM 1449 N N . SER A 1 182 ? -6.471 15.366 16.872 1.00 79.69 182 SER A N 1
ATOM 1450 C CA . SER A 1 182 ? -7.797 15.995 16.772 1.00 79.69 182 SER A CA 1
ATOM 1451 C C . SER A 1 182 ? -7.736 17.412 16.197 1.00 79.69 182 SER A C 1
ATOM 1453 O O . SER A 1 182 ? -8.660 17.807 15.490 1.00 79.69 182 SER A O 1
ATOM 1455 N N . ALA A 1 183 ? -6.703 18.193 16.527 1.00 79.19 183 ALA A N 1
ATOM 1456 C CA . ALA A 1 183 ? -6.525 19.536 15.979 1.00 79.19 183 ALA A CA 1
ATOM 1457 C C . ALA A 1 183 ? -6.150 19.477 14.490 1.00 79.19 183 ALA A C 1
ATOM 1459 O O . ALA A 1 183 ? -6.807 20.117 13.679 1.00 79.19 183 ALA A O 1
ATOM 1460 N N . GLN A 1 184 ? -5.205 18.610 14.117 1.00 80.56 184 GLN A N 1
ATOM 1461 C CA . GLN A 1 184 ? -4.778 18.429 12.723 1.00 80.56 184 GLN A CA 1
ATOM 1462 C C . GLN A 1 184 ? -5.915 17.976 11.796 1.00 80.56 184 GLN A C 1
ATOM 1464 O O . GLN A 1 184 ? -6.019 18.456 10.670 1.00 80.56 184 GLN A O 1
ATOM 1469 N N . ILE A 1 185 ? -6.796 17.083 12.264 1.00 77.94 185 ILE A N 1
ATOM 1470 C CA . ILE A 1 185 ? -7.979 16.665 11.496 1.00 77.94 185 ILE A CA 1
ATOM 1471 C C . ILE A 1 185 ? -8.929 17.848 11.281 1.00 77.94 185 ILE A C 1
ATOM 1473 O O . ILE A 1 185 ? -9.491 17.983 10.199 1.00 77.94 185 ILE A O 1
ATOM 1477 N N . LYS A 1 186 ? -9.104 18.721 12.284 1.00 76.69 186 LYS A N 1
ATOM 1478 C CA . LYS A 1 186 ? -9.955 19.916 12.161 1.00 76.69 186 LYS A CA 1
ATOM 1479 C C . LYS A 1 186 ? -9.387 20.938 11.184 1.00 76.69 186 LYS A C 1
ATOM 1481 O O . LYS A 1 186 ? -10.172 21.543 10.471 1.00 76.69 186 LYS A O 1
ATOM 1486 N N . ASP A 1 187 ? -8.066 21.081 11.118 1.00 75.06 187 ASP A N 1
ATOM 1487 C CA . ASP A 1 187 ? -7.394 22.004 10.193 1.00 75.06 187 ASP A CA 1
ATOM 1488 C C . ASP A 1 187 ? -7.510 21.567 8.718 1.00 75.06 187 ASP A C 1
ATOM 1490 O O . ASP A 1 187 ? -7.201 22.339 7.812 1.00 75.06 187 ASP A O 1
ATOM 1494 N N . CYS A 1 188 ? -7.959 20.333 8.459 1.00 66.12 188 CYS A N 1
ATOM 1495 C CA . CYS A 1 188 ? -8.210 19.819 7.112 1.00 66.12 188 CYS A CA 1
ATOM 1496 C C . CYS A 1 188 ? -9.605 20.181 6.552 1.00 66.12 188 CYS A C 1
ATOM 1498 O O . CYS A 1 188 ? -9.893 19.823 5.404 1.00 66.12 188 CYS A O 1
ATOM 1500 N N . TYR A 1 189 ? -10.463 20.841 7.342 1.00 63.56 189 TYR A N 1
ATOM 1501 C CA . TYR A 1 189 ? -11.817 21.292 6.981 1.00 63.56 189 TYR A CA 1
ATOM 1502 C C . TYR A 1 189 ? -11.893 22.817 6.877 1.00 63.56 189 TYR A C 1
ATOM 1504 O O . TYR A 1 189 ? -12.622 23.290 5.974 1.00 63.56 189 TYR A O 1
#

Radius of gyration: 21.47 Å; chains: 1; bounding box: 57×52×52 Å